Protein AF-A0A1U9MCK0-F1 (afdb_monomer_lite)

Radius of gyration: 20.11 Å; chains: 1; bounding box: 58×53×46 Å

InterPro domains:
  IPR010323 Protein of unknown function DUF924 [PF06041] (11-137)
  IPR011990 Tetratricopeptide-like helical domain superfamily [G3DSA:1.25.40.10] (83-172)
  IPR011990 Tetratricopeptide-like helical domain superfamily [SSF48452] (5-135)

Sequence (199 aa):
MGKLQITPGEIISFWLDAGKDKWFGQDEQFDALIRENFLTLWRVALSGRLKHWLESDEGLLALTIILDQFPRYMFRGDPRAYCSDNDARKIAQLALEKRTDQRIAPELRGFLYMPFEHSEKIADQEKSIELFTALKMKPCCRVPKFIATSSGNSVAFLNATKLLAARPALTNRFFLIKIIIITGISSFRPKRKRLPIRK

Organism: NCBI:txid2750929

Foldseek 3Di:
DDDDPDDLVNLVVVVVVCDDCNQLDDDLVVLVVLCVPCVVVLVCLLVVVLVVLLVDLSSLLSSLCSQQPNLCSPPPPHPSSCPSLVVSLVSLVSCVVVVSLVVDDLVSSLSSLVSLVSDLDPVSVVSSCVSCVVSVHDNSDDDDDPPPPPDDDDPVLPPVVVVVVPDPPPPDVVVVSSVCVVNVPPDPDPPPPPDDDDD

pLDDT: mean 75.41, std 26.37, range [30.16, 98.75]

Secondary structure (DSSP, 8-state):
---PPPPHHHHHHHHHHHHHHHHHS--HHHHHHHHHHHHHHHHHHHTTTTGGGGGSHHHHHHHHHHHHTHHHHHTTTSGGGGTTHHHHHHHHHHHHHTTHHHHS-GGGHHHHHHHHHT-SSHHHHHHHHHHHHHTT---SS------------TTGGGSHHHHGGG-TT---HHHHHHHHHHHT-TT------PPP---

Structure (mmCIF, N/CA/C/O backbone):
data_AF-A0A1U9MCK0-F1
#
_entry.id   AF-A0A1U9MCK0-F1
#
loop_
_atom_site.group_PDB
_atom_site.id
_atom_site.type_symbol
_atom_site.label_atom_id
_atom_site.label_alt_id
_atom_site.label_comp_id
_atom_site.label_asym_id
_atom_site.label_entity_id
_atom_site.label_seq_id
_atom_site.pdbx_PDB_ins_code
_atom_site.Cartn_x
_atom_site.Cartn_y
_atom_site.Cartn_z
_atom_site.occupancy
_atom_site.B_iso_or_equiv
_atom_site.auth_seq_id
_atom_site.auth_comp_id
_atom_site.auth_asym_id
_atom_site.auth_atom_id
_atom_site.pdbx_PDB_model_num
ATOM 1 N N . MET A 1 1 ? -21.925 0.033 21.290 1.00 36.34 1 MET A N 1
ATOM 2 C CA . MET A 1 1 ? -21.003 1.042 20.725 1.00 36.34 1 MET A CA 1
ATOM 3 C C . MET A 1 1 ? -20.393 0.459 19.463 1.00 36.34 1 MET A C 1
ATOM 5 O O . MET A 1 1 ? -19.557 -0.431 19.554 1.00 36.34 1 MET A O 1
ATOM 9 N N . GLY A 1 2 ? -20.920 0.841 18.297 1.00 43.16 2 GLY A N 1
ATOM 10 C CA . GLY A 1 2 ? -20.430 0.346 17.012 1.00 43.16 2 GLY A CA 1
ATOM 11 C C . GLY A 1 2 ? -19.019 0.863 16.767 1.00 43.16 2 GLY A C 1
ATOM 12 O O . GLY A 1 2 ? -18.788 2.063 16.888 1.00 43.16 2 GLY A O 1
ATOM 13 N N . LYS A 1 3 ? -18.071 -0.028 16.460 1.00 48.97 3 LYS A N 1
ATOM 14 C CA . LYS A 1 3 ? -16.777 0.397 15.917 1.00 48.97 3 LYS A CA 1
ATOM 15 C C . LYS A 1 3 ? -17.070 1.161 14.629 1.00 48.97 3 LYS A C 1
ATOM 17 O O . LYS A 1 3 ? -17.557 0.558 13.673 1.00 48.97 3 LYS A O 1
ATOM 22 N N . LEU A 1 4 ? -16.819 2.469 14.641 1.00 53.00 4 LEU A N 1
ATOM 23 C CA . LEU A 1 4 ? -16.710 3.273 13.429 1.00 53.00 4 LEU A CA 1
ATOM 24 C C . LEU A 1 4 ? -15.781 2.516 12.472 1.00 53.00 4 LEU A C 1
ATOM 26 O O . LEU A 1 4 ? -14.687 2.097 12.855 1.00 53.00 4 LEU A O 1
ATOM 30 N N . GLN A 1 5 ? -16.297 2.201 11.287 1.00 83.06 5 GLN A N 1
ATOM 31 C CA . GLN A 1 5 ? -15.554 1.479 10.262 1.00 83.06 5 GLN A CA 1
ATOM 32 C C . GLN A 1 5 ? -14.425 2.395 9.794 1.00 83.06 5 GLN A C 1
ATOM 34 O O . GLN A 1 5 ? -14.715 3.477 9.295 1.00 83.06 5 GLN A O 1
ATOM 39 N N . ILE A 1 6 ? -13.170 1.968 9.961 1.00 93.00 6 ILE A N 1
ATOM 40 C CA . ILE A 1 6 ? -12.016 2.710 9.440 1.00 93.00 6 ILE A CA 1
ATOM 41 C C . ILE A 1 6 ? -12.183 2.843 7.925 1.00 93.00 6 ILE A C 1
ATOM 43 O O . ILE A 1 6 ? -12.474 1.851 7.259 1.00 93.00 6 ILE A O 1
ATOM 47 N N . THR A 1 7 ? -11.997 4.042 7.395 1.00 96.50 7 THR A N 1
ATOM 48 C CA . THR A 1 7 ? -12.144 4.412 5.983 1.00 96.50 7 THR A CA 1
ATOM 49 C C . THR A 1 7 ? -10.784 4.491 5.273 1.00 96.50 7 THR A C 1
ATOM 51 O O . THR A 1 7 ? -9.748 4.603 5.935 1.00 96.50 7 THR A O 1
ATOM 54 N N . PRO A 1 8 ? -10.743 4.473 3.924 1.00 97.56 8 PRO A N 1
ATOM 55 C CA . PRO A 1 8 ? -9.507 4.722 3.180 1.00 97.56 8 PRO A CA 1
ATOM 56 C C . PRO A 1 8 ? -8.848 6.061 3.529 1.00 97.56 8 PRO A C 1
ATOM 58 O O . PRO A 1 8 ? -7.634 6.117 3.726 1.00 97.56 8 PRO A O 1
ATOM 61 N N . GLY A 1 9 ? -9.653 7.122 3.644 1.00 97.00 9 GLY A N 1
ATOM 62 C CA . GLY A 1 9 ? -9.182 8.466 3.966 1.00 97.00 9 GLY A CA 1
ATOM 63 C C . GLY A 1 9 ? -8.500 8.543 5.332 1.00 97.00 9 GLY A C 1
ATOM 64 O O . GLY A 1 9 ? -7.440 9.148 5.444 1.00 97.00 9 GLY A O 1
ATOM 65 N N . GLU A 1 10 ? -9.028 7.861 6.354 1.00 96.81 10 GLU A N 1
ATOM 66 C CA . GLU A 1 10 ? -8.390 7.801 7.680 1.00 96.81 10 GLU A CA 1
ATOM 67 C C . GLU A 1 10 ? -7.021 7.110 7.640 1.00 96.81 10 GLU A C 1
ATOM 69 O O . GLU A 1 10 ? -6.097 7.533 8.331 1.00 96.81 10 GLU A O 1
ATOM 74 N N . ILE A 1 11 ? -6.858 6.083 6.800 1.00 97.25 11 ILE A N 1
ATOM 75 C CA . ILE A 1 11 ? -5.567 5.406 6.611 1.00 97.25 11 ILE A CA 1
ATOM 76 C C . ILE A 1 11 ? -4.564 6.327 5.931 1.00 97.25 11 ILE A C 1
ATOM 78 O O . ILE A 1 11 ? -3.410 6.397 6.354 1.00 97.25 11 ILE A O 1
ATOM 82 N N . ILE A 1 12 ? -5.001 7.043 4.896 1.00 96.62 12 ILE A N 1
ATOM 83 C CA . ILE A 1 12 ? -4.151 7.990 4.175 1.00 96.62 12 ILE A CA 1
ATOM 84 C C . ILE A 1 12 ? -3.766 9.161 5.086 1.00 96.62 12 ILE A C 1
ATOM 86 O O . ILE A 1 12 ? -2.589 9.509 5.126 1.00 96.62 12 ILE A O 1
ATOM 90 N N . SER A 1 13 ? -4.711 9.715 5.855 1.00 96.06 13 SER A N 1
ATOM 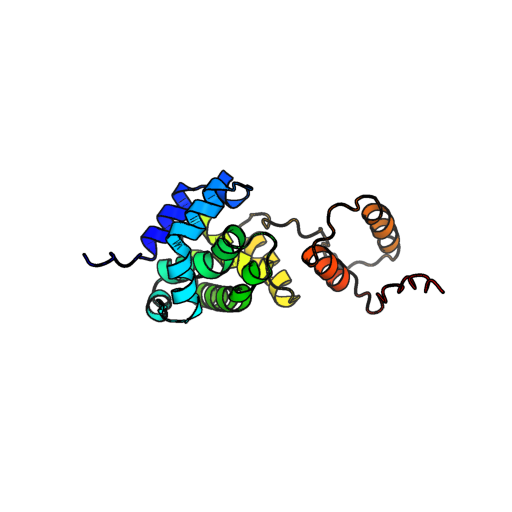91 C CA . SER A 1 13 ? -4.446 10.788 6.823 1.00 96.06 13 SER A CA 1
ATOM 92 C C . SER A 1 13 ? -3.449 10.332 7.877 1.00 96.06 13 SER A C 1
ATOM 94 O O . SER A 1 13 ? -2.403 10.952 8.017 1.00 96.06 13 SER A O 1
ATOM 96 N N . PHE A 1 14 ? -3.699 9.190 8.531 1.00 95.88 14 PHE A N 1
ATOM 97 C CA . PHE A 1 14 ? -2.770 8.619 9.510 1.00 95.88 14 PHE A CA 1
ATOM 98 C C . PHE A 1 14 ? -1.358 8.464 8.932 1.00 95.88 14 PHE A C 1
ATOM 100 O O . PHE A 1 14 ? -0.363 8.774 9.588 1.00 95.88 14 PHE A O 1
ATOM 107 N N . TRP A 1 15 ? -1.264 7.979 7.692 1.00 94.94 15 TRP A N 1
ATOM 108 C CA . TRP A 1 15 ? 0.017 7.772 7.035 1.00 94.94 15 TRP A CA 1
ATOM 109 C C . TRP A 1 15 ? 0.725 9.091 6.718 1.00 94.94 15 TRP A C 1
ATOM 111 O O . TRP A 1 15 ? 1.922 9.207 6.974 1.00 94.94 15 TRP A 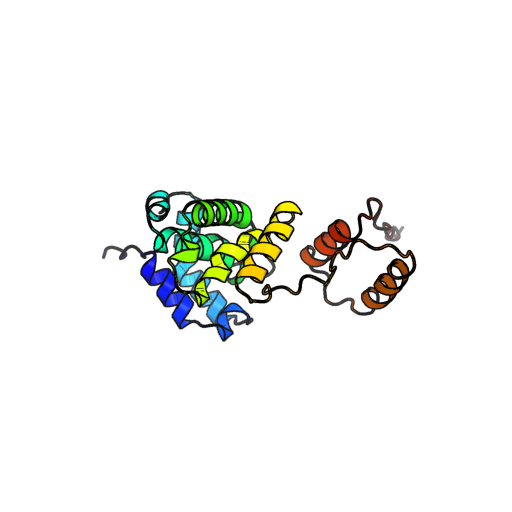O 1
ATOM 121 N N . LEU A 1 16 ? 0.004 10.090 6.204 1.00 92.50 16 LEU A N 1
ATOM 122 C CA . LEU A 1 16 ? 0.527 11.434 5.949 1.00 92.50 16 LEU A CA 1
ATOM 123 C C . LEU A 1 16 ? 0.993 12.125 7.233 1.00 92.50 16 LEU A C 1
ATOM 125 O O . LEU A 1 16 ? 2.105 12.650 7.253 1.00 92.50 16 LEU A O 1
ATOM 129 N N . ASP A 1 17 ? 0.194 12.053 8.298 1.00 92.94 17 ASP A N 1
ATOM 130 C CA . ASP A 1 17 ? 0.479 12.669 9.597 1.00 92.94 17 ASP A CA 1
ATOM 131 C C . ASP A 1 17 ? 1.735 12.075 10.250 1.00 92.94 17 ASP A C 1
ATOM 133 O O . ASP A 1 17 ? 2.497 12.786 10.907 1.00 92.94 17 ASP A O 1
ATOM 137 N N . ALA A 1 18 ? 2.001 10.781 10.035 1.00 90.62 18 ALA A N 1
ATOM 138 C CA . ALA A 1 18 ? 3.239 10.146 10.484 1.00 90.62 18 ALA A CA 1
ATOM 139 C C . ALA A 1 18 ? 4.484 10.727 9.785 1.00 90.62 18 ALA A C 1
ATOM 141 O O . ALA A 1 18 ? 5.541 10.872 10.403 1.00 90.62 18 ALA A O 1
ATOM 142 N N . GLY A 1 19 ? 4.362 11.068 8.500 1.00 86.62 19 GLY A N 1
ATOM 143 C CA . GLY A 1 19 ? 5.404 11.730 7.722 1.00 86.62 19 GLY A CA 1
ATOM 144 C C . GLY A 1 19 ? 6.644 10.879 7.406 1.00 86.62 19 GLY A C 1
ATOM 145 O O . GLY A 1 19 ? 6.841 9.754 7.872 1.00 86.62 19 GLY A O 1
ATOM 146 N N . LYS A 1 20 ? 7.529 11.456 6.582 1.00 79.12 20 LYS A N 1
ATOM 147 C CA . LYS A 1 20 ? 8.704 10.773 6.004 1.00 79.12 20 LYS A CA 1
ATOM 148 C C . LYS A 1 20 ? 9.669 10.209 7.048 1.00 79.12 20 LYS A C 1
ATOM 150 O O . LYS A 1 20 ? 10.259 9.156 6.810 1.00 79.12 20 LYS A O 1
ATOM 155 N N . ASP A 1 21 ? 9.810 10.875 8.189 1.00 78.25 21 ASP A N 1
ATOM 156 C CA . ASP A 1 21 ? 10.718 10.438 9.252 1.00 78.25 21 ASP A CA 1
ATOM 157 C C . ASP A 1 21 ? 10.276 9.093 9.847 1.00 78.25 21 ASP A C 1
ATOM 159 O O . ASP A 1 21 ? 11.111 8.232 10.130 1.00 78.25 21 ASP A O 1
ATOM 163 N N . LYS A 1 22 ? 8.961 8.862 9.957 1.00 82.94 22 LYS A N 1
ATOM 164 C CA . LYS A 1 22 ? 8.396 7.582 10.410 1.00 82.94 22 LYS A CA 1
ATOM 165 C C . LYS A 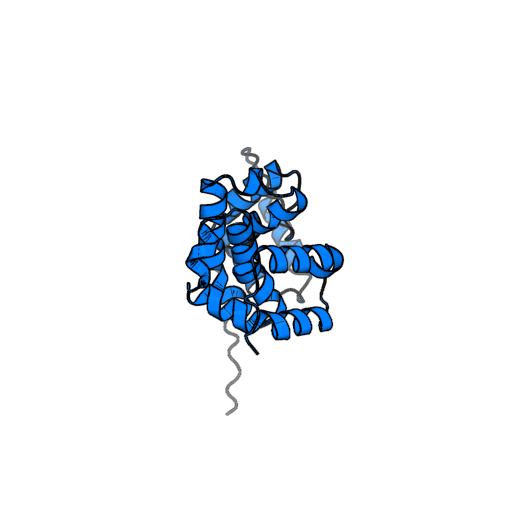1 22 ? 8.343 6.535 9.295 1.00 82.94 22 LYS A C 1
ATOM 167 O O . LYS A 1 22 ? 8.510 5.346 9.565 1.00 82.94 22 LYS A O 1
ATOM 172 N N . TRP A 1 23 ? 8.158 6.948 8.039 1.00 80.31 23 TRP A N 1
ATOM 173 C CA . TRP A 1 23 ? 8.102 6.027 6.891 1.00 80.31 23 TRP A CA 1
ATOM 174 C C . TRP A 1 23 ? 9.415 5.277 6.639 1.00 80.31 23 TRP A C 1
ATOM 176 O O . TRP A 1 23 ? 9.406 4.140 6.177 1.00 80.31 23 TRP A O 1
ATOM 186 N N . PHE A 1 24 ? 10.556 5.906 6.929 1.00 70.44 24 PHE A N 1
ATOM 187 C CA . PHE A 1 24 ? 11.877 5.332 6.633 1.00 70.44 24 PHE A CA 1
ATOM 188 C C . PHE A 1 24 ? 12.738 5.089 7.877 1.00 70.44 24 PHE A C 1
ATOM 190 O O . PHE A 1 24 ? 13.846 4.558 7.767 1.00 70.44 24 PHE A O 1
ATOM 197 N N . GLY A 1 25 ? 12.235 5.461 9.054 1.00 75.25 25 GLY A N 1
ATOM 198 C CA . GLY A 1 25 ? 12.872 5.217 10.340 1.00 75.25 25 GLY A CA 1
ATOM 199 C C . GLY A 1 25 ? 12.562 3.838 10.928 1.00 75.25 25 GLY A C 1
ATOM 200 O O . GLY A 1 25 ? 11.669 3.111 10.488 1.00 75.25 25 GLY A O 1
ATOM 201 N N . GLN A 1 26 ? 13.316 3.489 11.969 1.00 79.56 26 GLN A N 1
ATOM 202 C CA . GLN A 1 26 ? 12.931 2.448 12.918 1.00 79.56 26 GLN A CA 1
ATOM 203 C C . GLN A 1 26 ? 12.475 3.139 14.196 1.00 79.56 26 GLN A C 1
ATOM 205 O O . GLN A 1 26 ? 13.223 3.926 14.771 1.00 79.56 26 GLN A O 1
ATOM 210 N N . ASP A 1 27 ? 11.244 2.861 14.602 1.00 86.44 27 ASP A N 1
ATOM 211 C CA . ASP A 1 27 ? 10.641 3.415 15.804 1.00 86.44 27 ASP A CA 1
ATOM 212 C C . ASP A 1 27 ? 9.682 2.379 16.385 1.00 86.44 27 ASP A C 1
ATOM 214 O O . ASP A 1 27 ? 8.596 2.148 15.851 1.00 86.44 27 ASP A O 1
ATOM 218 N N . GLU A 1 28 ? 10.097 1.756 17.485 1.00 90.44 28 GLU A N 1
ATOM 219 C CA . GLU A 1 28 ? 9.329 0.706 18.152 1.00 90.44 28 GLU A CA 1
ATOM 220 C C . GLU A 1 28 ? 7.975 1.211 18.671 1.00 90.44 28 GLU A C 1
ATOM 222 O O . GLU A 1 28 ? 7.008 0.448 18.702 1.00 90.44 28 GLU A O 1
ATOM 227 N N . GLN A 1 29 ? 7.866 2.495 19.035 1.00 92.69 29 GLN A N 1
ATOM 228 C CA . GLN A 1 29 ? 6.595 3.075 19.479 1.00 92.69 29 GLN A CA 1
ATOM 229 C C . GLN A 1 29 ? 5.625 3.192 18.306 1.00 92.69 29 GLN A C 1
ATOM 231 O O . GLN A 1 29 ? 4.441 2.883 18.437 1.00 92.69 29 GLN A O 1
ATOM 236 N N . PHE A 1 30 ? 6.128 3.589 17.137 1.00 92.56 30 PHE A N 1
ATOM 237 C CA . PHE A 1 30 ? 5.319 3.658 15.926 1.00 92.56 30 PHE A CA 1
ATOM 238 C C . PHE A 1 30 ? 4.934 2.262 15.413 1.00 92.56 30 PHE A C 1
ATOM 240 O O . PHE A 1 30 ? 3.800 2.052 14.979 1.00 92.56 30 PHE A O 1
ATOM 247 N N . ASP A 1 31 ? 5.830 1.279 15.534 1.00 93.50 31 ASP A N 1
ATOM 248 C CA . ASP A 1 31 ? 5.526 -0.122 15.229 1.00 93.50 31 ASP A CA 1
ATOM 249 C C . ASP A 1 31 ? 4.389 -0.660 16.108 1.00 93.50 31 ASP A C 1
ATOM 251 O O . ASP A 1 31 ? 3.445 -1.283 15.602 1.00 93.50 31 ASP A O 1
ATOM 255 N N . ALA A 1 32 ? 4.466 -0.403 17.419 1.00 94.06 32 ALA A N 1
ATOM 256 C CA . ALA A 1 32 ? 3.433 -0.774 18.379 1.00 94.06 32 ALA A CA 1
ATOM 257 C C . ALA A 1 32 ? 2.103 -0.086 18.046 1.00 94.06 32 ALA A C 1
ATOM 259 O O . ALA A 1 32 ? 1.084 -0.767 17.933 1.00 94.06 32 ALA A O 1
ATOM 260 N N . LEU A 1 33 ? 2.128 1.221 17.762 1.00 95.19 33 LEU A N 1
ATOM 261 C CA . LEU A 1 33 ? 0.950 1.996 17.372 1.00 95.19 33 LEU A CA 1
ATOM 262 C C . LEU A 1 33 ? 0.266 1.416 16.126 1.00 95.19 33 LEU A C 1
ATOM 264 O O . LEU A 1 33 ? -0.956 1.241 16.113 1.00 95.19 33 LEU A O 1
ATOM 268 N N . ILE A 1 34 ? 1.033 1.087 15.080 1.00 95.62 34 ILE A N 1
ATOM 269 C CA . ILE A 1 34 ? 0.475 0.485 13.864 1.00 95.62 34 ILE A CA 1
ATOM 270 C C . ILE A 1 34 ? -0.138 -0.880 14.171 1.00 95.62 34 ILE A C 1
ATOM 272 O O . ILE A 1 34 ? -1.240 -1.195 13.711 1.00 95.62 34 ILE A O 1
ATOM 276 N N . ARG A 1 35 ? 0.562 -1.707 14.949 1.00 95.56 35 ARG A N 1
ATOM 277 C CA . ARG A 1 35 ? 0.097 -3.047 15.302 1.00 95.56 35 ARG A CA 1
ATOM 278 C C . ARG A 1 35 ? -1.183 -2.999 16.132 1.00 95.56 35 ARG A C 1
ATOM 280 O O . ARG A 1 35 ? -2.118 -3.732 15.820 1.00 95.56 35 ARG A O 1
ATOM 287 N N . GLU A 1 36 ? -1.251 -2.158 17.153 1.00 95.94 36 GLU A N 1
ATOM 288 C CA . GLU A 1 36 ? -2.415 -2.053 18.035 1.00 95.94 36 GLU A CA 1
ATOM 289 C C . GLU A 1 36 ? -3.658 -1.570 17.281 1.00 95.94 36 GLU A C 1
ATOM 291 O O . GLU A 1 36 ? -4.728 -2.173 17.401 1.00 95.94 36 GLU A O 1
ATOM 296 N N . ASN A 1 37 ? -3.507 -0.550 16.433 1.00 95.00 37 ASN A N 1
ATOM 297 C CA . ASN A 1 37 ? -4.642 0.075 15.755 1.00 95.00 37 ASN A CA 1
ATOM 298 C C . ASN A 1 37 ? -5.081 -0.665 14.485 1.00 95.00 37 ASN A C 1
ATOM 300 O O . ASN A 1 37 ? -6.279 -0.768 14.209 1.00 95.00 37 ASN A O 1
ATOM 304 N N . PHE A 1 38 ? -4.143 -1.225 13.713 1.00 97.06 38 PHE A N 1
ATOM 305 C CA . PHE A 1 38 ? -4.435 -1.689 12.352 1.00 97.06 38 PHE A CA 1
ATOM 306 C C . PHE A 1 38 ? -4.257 -3.191 12.125 1.00 97.06 38 PHE A C 1
ATOM 308 O O . PHE A 1 38 ? -4.603 -3.670 11.045 1.00 97.06 38 PHE A O 1
ATOM 315 N N . LEU A 1 39 ? -3.807 -3.985 13.107 1.00 96.88 39 LEU A N 1
ATOM 316 C CA . LEU A 1 39 ? -3.633 -5.436 12.912 1.00 96.88 39 LEU A CA 1
ATOM 317 C C . LEU A 1 39 ? -4.942 -6.133 12.513 1.00 96.88 39 LEU A C 1
ATOM 319 O O . LEU A 1 39 ? -4.949 -7.031 11.669 1.00 96.88 39 LEU A O 1
ATOM 323 N N . THR A 1 40 ? -6.064 -5.715 13.104 1.00 96.69 40 THR A N 1
ATOM 324 C CA . THR A 1 40 ? -7.381 -6.257 12.738 1.00 96.69 40 THR A CA 1
ATOM 325 C C . THR A 1 40 ? -7.753 -5.865 11.310 1.00 96.69 40 THR A C 1
ATOM 327 O O . THR A 1 40 ? -8.202 -6.720 10.550 1.00 96.69 40 THR A O 1
ATOM 330 N N . LEU A 1 41 ? -7.518 -4.608 10.922 1.00 97.00 41 LEU A N 1
ATOM 331 C CA . LEU A 1 41 ? -7.806 -4.117 9.575 1.00 97.00 41 LEU A CA 1
ATOM 332 C C . LEU A 1 41 ? -6.958 -4.835 8.520 1.00 97.00 41 LEU A C 1
ATOM 334 O O . LEU A 1 41 ? -7.501 -5.290 7.517 1.00 97.00 41 LEU A O 1
ATOM 338 N N . TRP A 1 42 ? -5.664 -5.029 8.780 1.00 98.00 42 TRP A N 1
ATOM 339 C CA . TRP A 1 42 ? -4.779 -5.795 7.905 1.00 98.00 42 TRP A CA 1
ATOM 340 C C . TRP A 1 42 ? -5.292 -7.223 7.680 1.00 98.00 42 TRP A C 1
ATOM 342 O O . TRP A 1 42 ? -5.360 -7.679 6.541 1.00 98.00 42 TRP A O 1
ATOM 352 N N . ARG A 1 43 ? -5.763 -7.914 8.729 1.00 97.56 43 ARG A N 1
ATOM 353 C CA . ARG A 1 43 ? -6.386 -9.246 8.586 1.00 97.56 43 ARG A CA 1
ATOM 354 C C . ARG A 1 43 ? -7.662 -9.211 7.740 1.00 97.56 43 ARG A C 1
ATOM 356 O O . ARG A 1 43 ? -7.915 -10.137 6.971 1.00 97.56 43 ARG A O 1
ATOM 363 N N . VAL A 1 44 ? -8.484 -8.168 7.879 1.00 97.31 44 VAL A N 1
ATOM 364 C CA . VAL A 1 44 ? -9.702 -7.984 7.068 1.00 97.31 44 VAL A CA 1
ATOM 365 C C . VAL A 1 44 ? -9.331 -7.748 5.598 1.00 97.31 44 VAL A C 1
ATOM 367 O O . VAL A 1 44 ? -9.898 -8.416 4.727 1.00 97.31 44 VAL A O 1
ATOM 370 N N . ALA A 1 45 ? -8.345 -6.888 5.328 1.00 97.25 45 ALA A N 1
ATOM 371 C CA . ALA A 1 45 ? -7.810 -6.633 3.991 1.00 97.25 45 ALA A CA 1
ATOM 372 C C . ALA A 1 45 ? -7.257 -7.918 3.355 1.00 97.25 45 ALA A C 1
ATOM 374 O O . ALA A 1 45 ? -7.666 -8.276 2.252 1.00 97.25 45 ALA A O 1
ATOM 375 N N . LEU A 1 46 ? -6.431 -8.668 4.093 1.00 96.31 46 LEU A N 1
ATOM 376 C CA . LEU A 1 46 ? -5.844 -9.935 3.649 1.00 96.31 46 LEU A CA 1
ATOM 377 C C . LEU A 1 46 ? -6.907 -11.000 3.336 1.00 96.31 46 LEU A C 1
ATOM 379 O O . LEU A 1 46 ? -6.756 -11.775 2.400 1.00 96.31 46 LEU A O 1
ATOM 383 N N . SER A 1 47 ? -8.022 -11.012 4.074 1.00 96.75 47 SER A N 1
ATOM 384 C CA . SER A 1 47 ? -9.159 -11.903 3.790 1.00 96.75 47 SER A CA 1
ATOM 385 C C . SER A 1 47 ? -10.006 -11.486 2.576 1.00 96.75 47 SER A C 1
ATOM 387 O O . SER A 1 47 ? -11.002 -12.139 2.271 1.00 96.75 47 SER A O 1
ATOM 389 N N . GLY A 1 48 ? -9.669 -10.380 1.904 1.00 94.94 48 GLY A N 1
ATOM 390 C CA . GLY A 1 48 ? -10.414 -9.870 0.752 1.00 94.94 48 GLY A CA 1
ATOM 391 C C . GLY A 1 48 ? -11.784 -9.280 1.103 1.00 94.94 48 GLY A C 1
ATOM 392 O O . GLY A 1 48 ? -12.633 -9.144 0.224 1.00 94.94 48 GLY A O 1
ATOM 393 N N . ARG A 1 49 ? -12.031 -8.927 2.371 1.00 96.50 49 ARG A N 1
ATOM 394 C CA . ARG A 1 49 ? -13.315 -8.354 2.822 1.00 96.50 49 ARG A CA 1
ATOM 395 C C . ARG A 1 49 ? -13.453 -6.850 2.560 1.00 96.50 49 ARG A C 1
ATOM 397 O O . ARG A 1 49 ? -14.542 -6.310 2.702 1.00 96.50 49 ARG A O 1
ATOM 404 N N . LEU A 1 50 ? -12.385 -6.188 2.116 1.00 96.50 50 LEU A N 1
ATOM 405 C CA . LEU A 1 50 ? -12.381 -4.772 1.724 1.00 96.50 50 LEU A CA 1
ATOM 406 C C . LEU A 1 50 ? -12.460 -4.572 0.199 1.00 96.50 50 LEU A C 1
ATOM 408 O O . LEU A 1 50 ? -11.998 -3.563 -0.315 1.00 96.50 50 LEU A O 1
ATOM 412 N N . LYS A 1 51 ? -13.040 -5.519 -0.555 1.00 95.38 51 LYS A N 1
ATOM 413 C CA . LYS A 1 51 ? -13.135 -5.431 -2.030 1.00 95.38 51 LYS A CA 1
ATOM 414 C C . LYS A 1 51 ? -13.791 -4.146 -2.543 1.00 95.38 51 LYS A C 1
ATOM 416 O O . LYS A 1 51 ? -13.372 -3.648 -3.577 1.00 95.38 51 LYS A O 1
ATOM 421 N N . HIS A 1 52 ? -14.762 -3.600 -1.814 1.00 96.88 52 HIS A N 1
ATOM 422 C CA . HIS A 1 52 ? -15.419 -2.340 -2.172 1.00 96.88 52 HIS A CA 1
ATOM 423 C C . HIS A 1 52 ? -14.446 -1.141 -2.211 1.00 96.88 52 HIS A C 1
ATOM 425 O O . HIS A 1 52 ? -14.708 -0.164 -2.897 1.00 96.88 52 HIS A O 1
ATOM 431 N N . TRP A 1 53 ? -13.277 -1.214 -1.555 1.00 98.06 53 TRP A N 1
ATOM 432 C CA . TRP A 1 53 ? -12.248 -0.164 -1.638 1.00 98.06 53 TRP A CA 1
ATOM 433 C C . TRP A 1 53 ? -11.540 -0.138 -2.997 1.00 98.06 53 TRP A C 1
ATOM 435 O O . TRP A 1 53 ? -10.909 0.850 -3.346 1.00 98.06 53 TRP A O 1
ATOM 445 N N . LEU A 1 54 ? -11.652 -1.193 -3.806 1.00 98.06 54 LEU A N 1
ATOM 446 C CA . LEU A 1 54 ? -11.043 -1.237 -5.140 1.00 98.06 54 LEU A CA 1
ATOM 447 C C . LEU A 1 54 ? -11.730 -0.299 -6.146 1.00 98.06 54 LEU A C 1
ATOM 449 O O . LEU A 1 54 ? -11.248 -0.138 -7.271 1.00 98.06 54 LEU A O 1
ATOM 453 N N . GLU A 1 55 ? -12.870 0.279 -5.771 1.00 97.38 55 GLU A N 1
ATOM 454 C CA . GLU A 1 55 ? -13.694 1.144 -6.614 1.00 97.38 55 GLU A CA 1
ATOM 455 C C . GLU A 1 55 ? -13.225 2.604 -6.612 1.00 97.38 55 GLU A C 1
ATOM 457 O O . GLU A 1 55 ? -13.563 3.336 -7.540 1.00 97.38 55 GLU A O 1
ATOM 462 N N . SER A 1 56 ? -12.397 3.016 -5.644 1.00 98.19 56 SER A N 1
ATOM 463 C CA . SER A 1 56 ? -11.899 4.389 -5.523 1.00 98.19 56 SER A CA 1
ATOM 464 C C . SER A 1 56 ? -10.373 4.474 -5.520 1.00 98.19 56 SER A C 1
ATOM 466 O O . SER A 1 56 ? -9.668 3.533 -5.154 1.00 98.19 56 SER A O 1
ATOM 468 N N . ASP A 1 57 ? -9.857 5.641 -5.911 1.00 98.44 57 ASP A N 1
ATOM 469 C CA . ASP A 1 57 ? -8.419 5.928 -5.901 1.00 98.44 57 ASP A CA 1
ATOM 470 C C . ASP A 1 57 ? -7.833 5.866 -4.483 1.00 98.44 57 ASP A C 1
ATOM 472 O O . ASP A 1 57 ? -6.795 5.239 -4.260 1.00 98.44 57 ASP A O 1
ATOM 476 N N . GLU A 1 58 ? -8.536 6.446 -3.505 1.00 98.19 58 GLU A N 1
ATOM 477 C CA . GLU A 1 58 ? -8.150 6.381 -2.093 1.00 98.19 58 GLU A CA 1
ATOM 478 C C . GLU A 1 58 ? -8.149 4.946 -1.568 1.00 98.19 58 GLU A C 1
ATOM 480 O O . GLU A 1 58 ? -7.232 4.545 -0.856 1.00 98.19 58 GLU A O 1
ATOM 485 N N . GLY A 1 59 ? -9.155 4.148 -1.930 1.00 98.38 59 GLY A N 1
ATOM 486 C CA . GLY A 1 59 ? -9.256 2.769 -1.474 1.00 98.38 59 GLY A CA 1
ATOM 487 C C . GLY A 1 59 ? -8.147 1.880 -2.036 1.00 98.38 59 GLY A C 1
ATOM 488 O O . GLY A 1 59 ? -7.575 1.081 -1.291 1.00 98.38 59 GLY A O 1
ATOM 489 N N . LEU A 1 60 ? -7.765 2.067 -3.303 1.00 98.75 60 LEU A N 1
ATOM 490 C CA . LEU A 1 60 ? -6.617 1.386 -3.912 1.00 98.75 60 LEU A CA 1
ATOM 491 C C . LEU A 1 60 ? -5.300 1.753 -3.216 1.00 98.75 60 LEU A C 1
ATOM 493 O O . LEU A 1 60 ? -4.499 0.867 -2.899 1.00 98.75 60 LEU A O 1
ATOM 497 N N . LEU A 1 61 ? -5.088 3.039 -2.931 1.00 98.62 61 LEU A N 1
ATOM 498 C CA . LEU A 1 61 ? -3.905 3.499 -2.208 1.00 98.62 61 LEU A CA 1
ATOM 499 C C . LEU A 1 61 ? -3.869 2.956 -0.773 1.00 98.62 61 LEU A C 1
ATOM 501 O O . LEU A 1 61 ? -2.861 2.383 -0.359 1.00 98.62 61 LEU A O 1
ATOM 505 N N . ALA A 1 62 ? -4.971 3.079 -0.033 1.00 98.50 62 ALA A N 1
ATOM 506 C CA . ALA A 1 62 ? -5.064 2.623 1.348 1.00 98.50 62 ALA A CA 1
ATOM 507 C C . ALA A 1 62 ? -4.851 1.107 1.461 1.00 98.50 62 ALA A C 1
ATOM 509 O O . ALA A 1 62 ? -4.084 0.656 2.311 1.00 98.50 62 ALA A O 1
ATOM 510 N N . LEU A 1 63 ? -5.455 0.310 0.572 1.00 98.69 63 LEU A N 1
ATOM 511 C CA . LEU A 1 63 ? -5.215 -1.135 0.523 1.00 98.69 63 LEU A CA 1
ATOM 512 C C . LEU A 1 63 ? -3.755 -1.467 0.228 1.00 98.69 63 LEU A C 1
ATOM 514 O O . LEU A 1 63 ? -3.212 -2.389 0.836 1.00 98.69 63 LEU A O 1
ATOM 518 N N . THR A 1 64 ? -3.117 -0.717 -0.670 1.00 98.62 64 THR A N 1
ATOM 519 C CA . THR A 1 64 ? -1.697 -0.911 -0.970 1.00 98.62 64 THR A CA 1
ATOM 520 C C . THR A 1 64 ? -0.843 -0.648 0.272 1.00 98.62 64 THR A C 1
ATOM 522 O O . THR A 1 64 ? -0.045 -1.503 0.643 1.00 98.62 64 THR A O 1
ATOM 525 N N . ILE A 1 65 ? -1.069 0.462 0.984 1.00 98.12 65 ILE A N 1
ATOM 526 C CA . ILE A 1 65 ? -0.357 0.790 2.234 1.00 98.12 65 ILE A CA 1
ATOM 527 C C . ILE A 1 65 ? -0.587 -0.290 3.302 1.00 98.12 65 ILE A C 1
ATOM 529 O O . ILE A 1 65 ? 0.369 -0.784 3.903 1.00 98.12 65 ILE A O 1
ATOM 533 N N . ILE A 1 66 ? -1.838 -0.706 3.516 1.00 98.31 66 ILE A N 1
ATOM 534 C CA . ILE A 1 66 ? -2.184 -1.720 4.520 1.00 98.31 66 ILE A CA 1
ATOM 535 C C . ILE A 1 66 ? -1.512 -3.058 4.210 1.00 98.31 66 ILE A C 1
ATOM 537 O O . ILE A 1 66 ? -1.049 -3.726 5.127 1.00 98.31 66 ILE A O 1
ATOM 541 N N . LEU A 1 67 ? -1.486 -3.489 2.949 1.00 98.38 67 LEU A N 1
ATOM 542 C CA . LEU A 1 67 ? -0.971 -4.811 2.581 1.00 98.38 67 LEU A CA 1
ATOM 543 C C . LEU A 1 67 ? 0.549 -4.833 2.382 1.00 98.38 67 LEU A C 1
ATOM 545 O O . LEU A 1 67 ? 1.148 -5.892 2.551 1.00 98.38 67 LEU A O 1
ATOM 549 N N . ASP A 1 68 ? 1.169 -3.707 2.035 1.00 97.88 68 ASP A N 1
ATOM 550 C CA . ASP A 1 68 ? 2.602 -3.624 1.738 1.00 97.88 68 ASP A CA 1
ATOM 551 C C . ASP A 1 68 ? 3.415 -3.073 2.916 1.00 97.88 68 ASP A C 1
ATOM 553 O O . ASP A 1 68 ? 4.388 -3.690 3.362 1.00 97.88 68 ASP A O 1
ATOM 557 N N . GLN A 1 69 ? 2.997 -1.921 3.449 1.00 96.31 69 GLN A N 1
ATOM 558 C CA . GLN A 1 69 ? 3.762 -1.161 4.435 1.00 96.31 69 GLN A CA 1
ATOM 559 C C . GLN A 1 69 ? 3.519 -1.688 5.844 1.00 96.31 69 GLN A C 1
ATOM 561 O O . GLN A 1 69 ? 4.459 -2.107 6.516 1.00 96.31 69 GLN A O 1
ATOM 566 N N . PHE A 1 70 ? 2.263 -1.733 6.296 1.00 97.12 70 PHE A N 1
ATOM 567 C CA . PHE A 1 70 ? 1.929 -2.079 7.685 1.00 97.12 70 PHE A CA 1
ATOM 568 C C . PHE A 1 70 ? 2.547 -3.395 8.187 1.00 97.12 70 PHE A C 1
ATOM 570 O O . PHE A 1 70 ? 3.059 -3.402 9.306 1.00 97.12 70 PHE A O 1
ATOM 577 N N . PRO A 1 71 ? 2.604 -4.493 7.410 1.00 96.88 71 PRO A N 1
ATOM 578 C CA . PRO A 1 71 ? 3.199 -5.748 7.867 1.00 96.88 71 PRO A CA 1
ATOM 579 C C . PRO A 1 71 ? 4.684 -5.617 8.207 1.00 96.88 71 PRO A C 1
ATOM 581 O O . PRO A 1 71 ? 5.171 -6.330 9.084 1.00 96.88 71 PRO A O 1
ATOM 584 N N . ARG A 1 72 ? 5.398 -4.685 7.562 1.00 94.00 72 ARG A N 1
ATOM 585 C CA . ARG A 1 72 ? 6.826 -4.415 7.796 1.00 94.00 72 ARG A CA 1
ATOM 586 C C . ARG A 1 72 ? 7.069 -3.706 9.128 1.00 94.00 72 ARG A C 1
ATOM 588 O O . ARG A 1 72 ? 8.133 -3.900 9.710 1.00 94.00 72 ARG A O 1
ATOM 595 N N . TYR A 1 73 ? 6.085 -2.953 9.622 1.00 94.19 73 TYR A N 1
ATOM 596 C CA . TYR A 1 73 ? 6.070 -2.369 10.970 1.00 94.19 73 TYR A CA 1
ATOM 597 C C . TYR A 1 73 ? 5.569 -3.386 11.992 1.00 94.19 73 TYR A C 1
ATOM 599 O O . TYR A 1 73 ? 6.202 -3.630 13.014 1.00 94.19 73 TYR A O 1
ATOM 607 N N . MET A 1 74 ? 4.458 -4.059 11.678 1.00 95.00 74 MET A N 1
ATOM 608 C CA . MET A 1 74 ? 3.844 -5.029 12.573 1.00 95.00 74 MET A CA 1
ATOM 609 C C . MET A 1 74 ? 4.798 -6.179 12.870 1.00 95.00 74 MET A C 1
ATOM 611 O O . MET A 1 74 ? 4.926 -6.540 14.027 1.00 95.00 74 MET A O 1
ATOM 615 N N . PHE A 1 75 ? 5.477 -6.762 11.883 1.00 94.19 75 PHE A N 1
ATOM 616 C CA . PHE A 1 75 ? 6.161 -8.053 12.015 1.00 94.19 75 PHE A CA 1
ATOM 617 C C . PHE A 1 75 ? 7.672 -7.969 11.738 1.00 94.19 75 PHE A C 1
ATOM 619 O O . PHE A 1 75 ? 8.220 -8.803 11.016 1.00 94.19 75 PHE A O 1
ATOM 626 N N . ARG A 1 76 ? 8.373 -6.974 12.301 1.00 89.00 76 ARG A N 1
ATOM 627 C CA . ARG A 1 76 ? 9.831 -6.842 12.119 1.00 89.00 76 ARG A CA 1
ATOM 628 C C . ARG A 1 76 ? 10.576 -8.136 12.461 1.00 89.00 76 ARG A C 1
ATOM 630 O O . ARG A 1 76 ? 10.357 -8.740 13.506 1.00 89.00 76 ARG A O 1
ATOM 637 N N . GLY A 1 77 ? 11.468 -8.550 11.561 1.00 87.50 77 GLY A N 1
ATOM 638 C CA . GLY A 1 77 ? 12.267 -9.770 11.715 1.00 87.50 77 GLY A CA 1
ATOM 639 C C . GLY A 1 77 ? 11.492 -11.082 11.531 1.00 87.50 77 GLY A C 1
ATOM 640 O O . GLY A 1 77 ? 12.077 -12.148 11.703 1.00 87.50 77 GLY A O 1
ATOM 641 N N . ASP A 1 78 ? 10.212 -11.029 11.158 1.00 93.06 78 ASP A N 1
ATOM 642 C CA . ASP A 1 78 ? 9.337 -12.194 11.042 1.00 93.06 78 ASP A CA 1
ATOM 643 C C . ASP A 1 78 ? 8.829 -12.368 9.594 1.00 93.06 78 ASP A C 1
ATOM 645 O O . ASP A 1 78 ? 8.460 -11.385 8.945 1.00 93.06 78 ASP A O 1
ATOM 649 N N . PRO A 1 79 ? 8.765 -13.605 9.057 1.00 92.94 79 PRO A N 1
ATOM 650 C CA . PRO A 1 79 ? 8.281 -13.861 7.698 1.00 92.94 79 PRO A CA 1
ATOM 651 C C . PRO A 1 79 ? 6.873 -13.328 7.395 1.00 92.94 79 PRO A C 1
ATOM 653 O O . PRO A 1 79 ? 6.548 -13.077 6.234 1.00 92.94 79 PRO A O 1
ATOM 656 N N 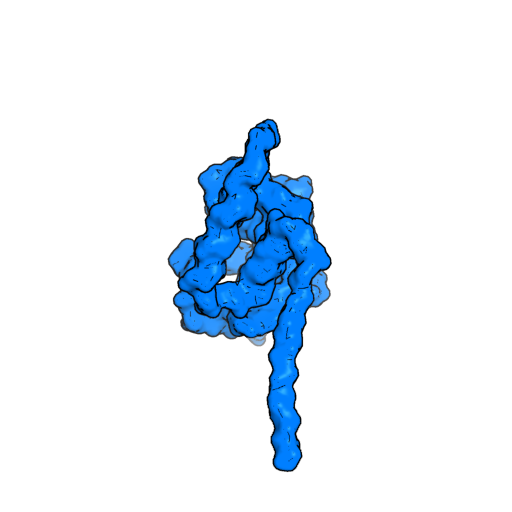. ARG A 1 80 ? 6.029 -13.129 8.416 1.00 93.81 80 ARG A N 1
ATOM 657 C CA . ARG A 1 80 ? 4.693 -12.534 8.266 1.00 93.81 80 ARG A CA 1
ATOM 658 C C . ARG A 1 80 ? 4.733 -11.120 7.692 1.00 93.81 80 ARG A C 1
ATOM 660 O O . ARG A 1 80 ? 3.750 -10.722 7.074 1.00 93.81 80 ARG A O 1
ATOM 667 N N . ALA A 1 81 ? 5.850 -10.397 7.812 1.00 93.88 81 ALA A N 1
ATOM 668 C CA . ALA A 1 81 ? 6.019 -9.082 7.193 1.00 93.88 81 ALA A CA 1
ATOM 669 C C . ALA A 1 81 ? 5.870 -9.101 5.664 1.00 93.88 81 ALA A C 1
ATOM 671 O O . ALA A 1 81 ? 5.613 -8.058 5.079 1.00 93.88 81 ALA A O 1
ATOM 672 N N . TYR A 1 82 ? 6.010 -10.267 5.028 1.00 93.94 82 TYR A N 1
ATOM 673 C CA . TYR A 1 82 ? 6.026 -10.407 3.569 1.00 93.94 82 TYR A CA 1
ATOM 674 C C . TYR A 1 82 ? 4.835 -11.207 3.030 1.00 93.94 82 TYR A C 1
ATOM 676 O O . TYR A 1 82 ? 4.708 -11.420 1.826 1.00 93.94 82 TYR A O 1
ATOM 684 N N . CYS A 1 83 ? 3.959 -11.708 3.910 1.00 96.00 83 CYS A N 1
ATOM 685 C CA . CYS A 1 83 ? 2.928 -12.668 3.509 1.00 96.00 83 CYS A CA 1
ATOM 686 C C . CYS A 1 83 ? 1.815 -12.060 2.641 1.00 96.00 83 CYS A C 1
ATOM 688 O O . CYS A 1 83 ? 1.158 -12.795 1.909 1.00 96.00 83 CYS A O 1
ATOM 690 N N . SER A 1 84 ? 1.640 -10.737 2.678 1.00 97.50 84 SER A N 1
ATOM 691 C CA . SER A 1 84 ? 0.667 -10.001 1.865 1.00 97.50 84 SER A CA 1
ATOM 692 C C . SER A 1 84 ? 1.272 -9.296 0.645 1.00 97.50 84 SER A C 1
ATOM 694 O O . SER A 1 84 ? 0.531 -8.671 -0.113 1.00 97.50 84 SER A O 1
ATOM 696 N N . ASP A 1 85 ? 2.579 -9.438 0.387 1.00 97.44 85 ASP A N 1
ATOM 697 C CA . ASP A 1 85 ? 3.278 -8.737 -0.705 1.00 97.44 85 ASP A CA 1
ATOM 698 C C . ASP A 1 85 ? 2.679 -9.060 -2.084 1.00 97.44 85 ASP A C 1
ATOM 700 O O . ASP A 1 85 ? 2.592 -8.203 -2.964 1.00 97.44 85 ASP A O 1
ATOM 704 N N . ASN A 1 86 ? 2.232 -10.303 -2.295 1.00 97.19 86 ASN A N 1
ATOM 705 C CA . ASN A 1 86 ? 1.606 -10.690 -3.559 1.00 97.19 86 ASN A CA 1
ATOM 706 C C . ASN A 1 86 ? 0.256 -9.994 -3.776 1.00 97.19 86 ASN A C 1
ATOM 708 O O . ASN A 1 86 ? -0.059 -9.615 -4.902 1.00 97.19 86 ASN A O 1
ATOM 712 N N . ASP A 1 87 ? -0.538 -9.824 -2.720 1.00 98.31 87 ASP A N 1
ATOM 713 C CA . ASP A 1 87 ? -1.836 -9.161 -2.822 1.00 98.31 87 ASP A CA 1
ATOM 714 C C . ASP A 1 87 ? -1.664 -7.649 -2.957 1.00 98.31 87 ASP A C 1
ATOM 716 O O . ASP A 1 87 ? -2.285 -7.059 -3.839 1.00 98.31 87 ASP A O 1
ATOM 720 N N . ALA A 1 88 ? -0.729 -7.049 -2.211 1.00 98.50 88 ALA A N 1
ATOM 721 C CA . ALA A 1 88 ? -0.325 -5.658 -2.408 1.00 98.50 88 ALA A CA 1
ATOM 722 C C . ALA A 1 88 ? 0.065 -5.373 -3.866 1.00 98.50 88 ALA A C 1
ATOM 724 O O . ALA A 1 88 ? -0.395 -4.396 -4.454 1.00 98.50 88 ALA A O 1
ATOM 725 N N . ARG A 1 89 ? 0.849 -6.262 -4.491 1.00 98.44 89 ARG A N 1
ATOM 726 C CA . ARG A 1 89 ? 1.268 -6.109 -5.891 1.00 98.44 89 ARG A CA 1
ATOM 727 C C . ARG A 1 89 ? 0.101 -6.176 -6.875 1.00 98.44 89 ARG A C 1
ATOM 729 O O . ARG A 1 89 ? 0.090 -5.424 -7.843 1.00 98.44 89 ARG A O 1
ATOM 736 N N . LYS A 1 90 ? -0.899 -7.032 -6.633 1.00 98.44 90 LYS A N 1
ATOM 737 C CA . LYS A 1 90 ? -2.122 -7.071 -7.457 1.00 98.44 90 LYS A CA 1
ATOM 738 C C . LYS A 1 90 ? -2.919 -5.773 -7.338 1.00 98.44 90 LYS A C 1
ATOM 740 O O . LYS A 1 90 ? -3.413 -5.279 -8.347 1.00 98.44 90 LYS A O 1
ATOM 745 N N . ILE A 1 91 ? -3.029 -5.215 -6.130 1.00 98.69 91 ILE A N 1
ATOM 746 C CA . ILE A 1 91 ? -3.728 -3.940 -5.919 1.00 98.69 91 ILE A CA 1
ATOM 747 C C . ILE A 1 91 ? -2.974 -2.793 -6.596 1.00 98.69 91 ILE A C 1
ATOM 749 O O . ILE A 1 91 ? -3.584 -2.014 -7.324 1.00 98.69 91 ILE A O 1
ATOM 753 N N . ALA A 1 92 ? -1.651 -2.735 -6.440 1.00 98.56 92 ALA A N 1
ATOM 754 C CA . ALA A 1 92 ? -0.807 -1.761 -7.123 1.00 98.56 92 ALA A CA 1
ATOM 755 C C . ALA A 1 92 ? -0.914 -1.863 -8.651 1.00 98.56 92 ALA A C 1
ATOM 757 O O . ALA A 1 92 ? -1.050 -0.852 -9.335 1.00 98.56 92 ALA A O 1
ATOM 758 N N . GLN A 1 93 ? -0.916 -3.081 -9.196 1.00 98.56 93 GLN A N 1
ATOM 759 C CA . GLN A 1 93 ? -1.125 -3.320 -10.623 1.00 98.56 93 GLN A CA 1
ATOM 760 C C . GLN A 1 93 ? -2.471 -2.751 -11.098 1.00 98.56 93 GLN A C 1
ATOM 762 O O . GLN A 1 93 ? -2.497 -1.999 -12.071 1.00 98.56 93 GLN A O 1
ATOM 767 N N . LEU A 1 94 ? -3.558 -3.032 -10.374 1.00 98.56 94 LEU A N 1
ATOM 768 C CA . LEU A 1 94 ? -4.884 -2.487 -10.675 1.00 98.56 94 LEU A CA 1
ATOM 769 C C . LEU A 1 94 ? -4.917 -0.951 -10.583 1.00 98.56 94 LEU A C 1
ATOM 771 O O . LEU A 1 94 ? -5.548 -0.295 -11.411 1.00 98.56 94 LEU A O 1
ATOM 775 N N . ALA A 1 95 ? -4.231 -0.366 -9.600 1.00 98.56 95 ALA A N 1
ATOM 776 C CA . ALA A 1 95 ? -4.135 1.083 -9.446 1.00 98.56 95 ALA A CA 1
ATOM 777 C C . ALA A 1 95 ? -3.454 1.743 -10.657 1.00 98.56 95 ALA A C 1
ATOM 779 O O . ALA A 1 95 ? -3.936 2.759 -11.156 1.00 98.56 95 ALA A O 1
ATOM 780 N N . LEU A 1 96 ? -2.383 1.138 -11.180 1.00 98.12 96 LEU A N 1
ATOM 781 C CA . LEU A 1 96 ? -1.705 1.620 -12.388 1.00 98.12 96 LEU A CA 1
ATOM 782 C C . LEU A 1 96 ? -2.573 1.469 -13.643 1.00 98.12 96 LEU A C 1
ATOM 784 O O . LEU A 1 96 ? -2.640 2.387 -14.457 1.00 98.12 96 LEU A O 1
ATOM 788 N N . GLU A 1 97 ? -3.281 0.347 -13.791 1.00 98.25 97 GLU A N 1
ATOM 789 C CA . GLU A 1 97 ? -4.228 0.134 -14.898 1.00 98.25 97 GLU A CA 1
ATOM 790 C C . GLU A 1 97 ? -5.336 1.193 -14.903 1.00 98.25 97 GLU A C 1
ATOM 792 O O . GLU A 1 97 ? -5.708 1.717 -15.954 1.00 98.25 97 GLU A O 1
ATOM 797 N N . LYS A 1 98 ? -5.807 1.577 -13.712 1.00 98.12 98 LYS A N 1
ATOM 798 C CA . LYS A 1 98 ? -6.780 2.654 -13.517 1.00 98.12 98 LYS A CA 1
ATOM 799 C C . LYS A 1 98 ? -6.169 4.055 -13.563 1.00 98.12 98 LYS A C 1
ATOM 801 O O . LYS A 1 98 ? -6.922 5.023 -13.451 1.00 98.12 98 LYS A O 1
ATOM 806 N N . ARG A 1 99 ? -4.850 4.203 -13.724 1.00 97.50 99 ARG A N 1
ATOM 807 C CA . ARG A 1 99 ? -4.117 5.484 -13.645 1.00 97.50 99 ARG A CA 1
ATOM 808 C C . ARG A 1 99 ? -4.352 6.250 -12.336 1.00 97.50 99 ARG A C 1
ATOM 810 O O . ARG A 1 99 ? -4.383 7.481 -12.327 1.00 97.50 99 ARG A O 1
ATOM 817 N N . THR A 1 100 ? -4.587 5.532 -11.240 1.00 97.94 100 THR A N 1
ATOM 818 C CA . THR A 1 100 ? -4.808 6.106 -9.905 1.00 97.94 100 THR A CA 1
ATOM 819 C C . THR A 1 100 ? -3.604 6.926 -9.451 1.00 97.94 100 THR A C 1
ATOM 821 O O . THR A 1 100 ? -3.767 8.009 -8.897 1.00 97.94 100 THR A O 1
ATOM 824 N N . ASP A 1 101 ? -2.392 6.472 -9.765 1.00 96.56 101 ASP A N 1
ATOM 825 C CA . ASP A 1 101 ? -1.137 7.187 -9.519 1.00 96.56 101 ASP A CA 1
ATOM 826 C C . ASP A 1 101 ? -1.138 8.614 -10.094 1.00 96.56 101 ASP A C 1
ATOM 828 O O . ASP A 1 101 ? -0.588 9.528 -9.484 1.00 96.56 101 ASP A O 1
ATOM 832 N N . GLN A 1 102 ? -1.814 8.844 -11.221 1.00 95.44 102 GLN A N 1
ATOM 833 C CA . GLN A 1 102 ? -1.909 10.163 -11.852 1.00 95.44 102 GLN A CA 1
ATOM 834 C C . GLN A 1 102 ? -2.931 11.089 -11.177 1.00 95.44 102 GLN A C 1
ATOM 836 O O . GLN A 1 102 ? -2.862 12.301 -11.378 1.00 95.44 102 GLN A O 1
ATOM 841 N N . ARG A 1 103 ? -3.857 10.541 -10.379 1.00 96.69 103 ARG A N 1
ATOM 842 C CA . ARG A 1 103 ? -4.961 11.275 -9.732 1.00 96.69 103 ARG A CA 1
ATOM 843 C C . ARG A 1 103 ? -4.787 11.482 -8.227 1.00 96.69 103 ARG A C 1
ATOM 845 O O . ARG A 1 103 ? -5.540 12.250 -7.641 1.00 96.69 103 ARG A O 1
ATOM 852 N N . ILE A 1 104 ? -3.790 10.847 -7.613 1.00 94.94 104 ILE A N 1
ATOM 853 C CA . ILE A 1 104 ? -3.434 11.060 -6.204 1.00 94.94 104 ILE A CA 1
ATOM 854 C C . ILE A 1 104 ? -2.285 12.063 -6.037 1.00 94.94 104 ILE A C 1
ATOM 856 O O . ILE A 1 104 ? -1.556 12.387 -6.986 1.00 94.94 104 ILE A O 1
ATOM 860 N N . ALA A 1 105 ? -2.102 12.516 -4.793 1.00 89.62 105 ALA A N 1
ATOM 861 C CA . ALA A 1 105 ? -1.032 13.422 -4.396 1.00 89.62 105 ALA A CA 1
ATOM 862 C C . ALA A 1 105 ? 0.361 12.854 -4.772 1.00 89.62 105 ALA A C 1
ATOM 864 O O . ALA A 1 105 ? 0.627 11.671 -4.514 1.00 89.62 105 ALA A O 1
ATOM 865 N N . PRO A 1 106 ? 1.257 13.645 -5.401 1.00 88.19 106 PRO A N 1
ATOM 866 C CA . PRO A 1 106 ? 2.558 13.174 -5.885 1.00 88.19 106 PRO A CA 1
ATOM 867 C C . PRO A 1 106 ? 3.421 12.446 -4.847 1.00 88.19 106 PRO A C 1
ATOM 869 O O . PRO A 1 106 ? 4.079 11.459 -5.176 1.00 88.19 106 PRO A O 1
ATOM 872 N N . GLU A 1 107 ? 3.397 12.898 -3.598 1.00 87.88 107 GLU A N 1
ATOM 873 C CA . GLU A 1 107 ? 4.139 12.333 -2.471 1.00 87.88 107 GLU A CA 1
ATOM 874 C C . GLU A 1 107 ? 3.682 10.921 -2.081 1.00 87.88 107 GLU A C 1
ATOM 876 O O . GLU A 1 107 ? 4.464 10.174 -1.494 1.00 87.88 107 GLU A O 1
ATOM 881 N N . LEU A 1 108 ? 2.454 10.533 -2.444 1.00 91.69 108 LEU A N 1
ATOM 882 C CA . LEU A 1 108 ? 1.883 9.220 -2.141 1.00 91.69 108 LEU A CA 1
ATOM 883 C C . LEU A 1 108 ? 2.093 8.197 -3.265 1.00 91.69 108 LEU A C 1
ATOM 885 O O . LEU A 1 108 ? 1.968 6.994 -3.035 1.00 91.69 108 LEU A O 1
ATOM 889 N N . ARG A 1 109 ? 2.455 8.641 -4.476 1.00 94.81 109 ARG A N 1
ATOM 890 C CA . ARG A 1 109 ? 2.613 7.764 -5.654 1.00 94.81 109 ARG A CA 1
ATOM 891 C C . ARG A 1 109 ? 3.625 6.652 -5.435 1.00 94.81 109 ARG A C 1
ATOM 893 O O . ARG A 1 109 ? 3.400 5.528 -5.870 1.00 94.81 109 ARG A O 1
ATOM 900 N N . GLY A 1 110 ? 4.704 6.947 -4.709 1.00 92.56 110 GLY A N 1
ATOM 901 C CA . GLY A 1 110 ? 5.733 5.962 -4.386 1.00 92.56 110 GLY A CA 1
ATOM 902 C C . GLY A 1 110 ? 5.169 4.709 -3.709 1.00 92.56 110 GLY A C 1
ATOM 903 O O . GLY A 1 110 ? 5.630 3.611 -4.005 1.00 92.56 110 GLY A O 1
ATOM 904 N N . PHE A 1 111 ? 4.122 4.836 -2.886 1.00 95.69 111 PHE A N 1
ATOM 905 C CA . PHE A 1 111 ? 3.506 3.692 -2.206 1.00 95.69 111 PHE A CA 1
ATOM 906 C C . PHE A 1 111 ? 2.763 2.751 -3.157 1.00 95.69 111 PHE A C 1
ATOM 908 O O . PHE A 1 111 ? 2.691 1.559 -2.879 1.00 95.69 111 PHE A O 1
ATOM 915 N N . LEU A 1 112 ? 2.278 3.236 -4.305 1.00 97.88 112 LEU A N 1
ATOM 916 C CA . LEU A 1 112 ? 1.735 2.368 -5.356 1.00 97.88 112 LEU A CA 1
ATOM 917 C C . LEU A 1 112 ? 2.834 1.624 -6.123 1.00 97.88 112 LEU A C 1
ATOM 919 O O . LEU A 1 112 ? 2.550 0.645 -6.807 1.00 97.88 112 LEU A O 1
ATOM 923 N N . TYR A 1 113 ? 4.087 2.075 -6.039 1.00 96.94 113 TYR A N 1
ATOM 924 C CA . TYR A 1 113 ? 5.200 1.505 -6.801 1.00 96.94 113 TYR A CA 1
ATOM 925 C C . TYR A 1 113 ? 6.042 0.538 -5.958 1.00 96.94 113 TYR A C 1
ATOM 927 O O . TYR A 1 113 ? 6.562 -0.449 -6.482 1.00 96.94 113 TYR A O 1
ATOM 935 N N . MET A 1 114 ? 6.129 0.770 -4.644 1.00 95.12 114 MET A N 1
ATOM 936 C CA . MET A 1 114 ? 6.878 -0.066 -3.695 1.00 95.12 114 MET A CA 1
ATOM 937 C C . MET A 1 114 ? 6.542 -1.571 -3.748 1.00 95.12 114 MET A C 1
ATOM 939 O O . MET A 1 114 ? 7.474 -2.371 -3.663 1.00 95.12 114 MET A O 1
ATOM 943 N N . PRO A 1 115 ? 5.294 -2.023 -3.983 1.00 98.06 115 PRO A N 1
ATOM 944 C CA . PRO A 1 115 ? 5.018 -3.456 -4.111 1.00 98.06 115 PRO A CA 1
ATOM 945 C C . PRO A 1 115 ? 5.787 -4.150 -5.247 1.00 98.06 115 PRO A C 1
ATOM 947 O O . PRO A 1 115 ? 6.058 -5.352 -5.172 1.00 98.06 115 PRO A O 1
ATOM 950 N N . PHE A 1 116 ? 6.161 -3.424 -6.305 1.00 96.50 116 PHE A N 1
ATOM 951 C CA . PHE A 1 116 ? 7.025 -3.951 -7.364 1.00 96.50 116 PHE A CA 1
ATOM 952 C C . PHE A 1 116 ? 8.488 -4.019 -6.898 1.00 96.50 116 PHE A C 1
ATOM 954 O O . PHE A 1 116 ? 9.147 -5.040 -7.093 1.00 96.50 116 PHE A O 1
ATOM 961 N N . GLU A 1 117 ? 8.959 -2.995 -6.178 1.00 90.62 117 GLU A N 1
ATOM 962 C CA . GLU A 1 117 ? 10.284 -2.943 -5.532 1.00 90.62 117 GLU A CA 1
ATOM 963 C C . GLU A 1 117 ? 10.498 -4.087 -4.522 1.00 90.62 117 GLU A C 1
ATOM 965 O O . GLU A 1 117 ? 11.613 -4.597 -4.358 1.00 90.62 117 GLU A O 1
ATOM 970 N N . HIS A 1 118 ? 9.427 -4.516 -3.855 1.00 92.62 118 HIS A N 1
ATOM 971 C CA . HIS A 1 118 ? 9.420 -5.625 -2.902 1.00 92.62 118 HIS A CA 1
ATOM 972 C C . HIS A 1 118 ? 9.329 -7.010 -3.556 1.00 92.62 118 HIS A C 1
ATOM 974 O O . HIS A 1 118 ? 9.485 -8.022 -2.875 1.00 92.62 118 HIS A O 1
ATOM 980 N N . SER A 1 119 ? 9.082 -7.091 -4.866 1.00 92.38 119 SER A N 1
ATOM 981 C CA . SER A 1 119 ? 9.037 -8.370 -5.573 1.00 92.38 119 SER A CA 1
ATOM 982 C C . SER A 1 119 ? 10.409 -9.003 -5.737 1.00 92.38 119 SER A C 1
ATOM 984 O O . SER A 1 119 ? 11.389 -8.322 -6.015 1.00 92.38 119 SER A O 1
ATOM 986 N N . GLU A 1 120 ? 10.467 -10.331 -5.709 1.00 88.50 120 GLU A N 1
ATOM 987 C CA . GLU A 1 120 ? 11.664 -11.078 -6.117 1.00 88.50 120 GLU A CA 1
ATOM 988 C C . GLU A 1 120 ? 11.702 -11.359 -7.632 1.00 88.50 120 GLU A C 1
ATOM 990 O O . GLU A 1 120 ? 12.661 -11.945 -8.132 1.00 88.50 120 GLU A O 1
ATOM 995 N N . LYS A 1 121 ? 10.675 -10.949 -8.390 1.00 88.12 121 LYS A N 1
ATOM 996 C CA . LYS A 1 121 ? 10.627 -11.130 -9.848 1.00 88.12 121 LYS A CA 1
ATOM 997 C C . LYS A 1 121 ? 11.363 -10.001 -10.567 1.00 88.12 121 LYS A C 1
ATOM 999 O O . LYS A 1 121 ? 11.128 -8.830 -10.286 1.00 88.12 121 LYS A O 1
ATOM 1004 N N . ILE A 1 122 ? 12.177 -10.354 -11.563 1.00 89.81 122 ILE A N 1
ATOM 1005 C CA . ILE A 1 122 ? 12.952 -9.387 -12.363 1.00 89.81 122 ILE A CA 1
ATOM 1006 C C . ILE A 1 122 ? 12.040 -8.374 -13.067 1.00 89.81 122 ILE A C 1
ATOM 1008 O O . ILE A 1 122 ? 12.275 -7.178 -12.950 1.00 89.81 122 ILE A O 1
ATOM 1012 N N . ALA A 1 123 ? 10.963 -8.834 -13.709 1.00 91.31 123 ALA A N 1
ATOM 1013 C CA . ALA A 1 123 ? 10.029 -7.951 -14.413 1.00 91.31 123 ALA A CA 1
ATOM 1014 C C . ALA A 1 123 ? 9.403 -6.883 -13.493 1.00 91.31 123 ALA A C 1
ATOM 1016 O O . ALA A 1 123 ? 9.194 -5.743 -13.899 1.00 91.31 123 ALA A O 1
ATOM 1017 N N . ASP A 1 124 ? 9.145 -7.228 -12.228 1.00 92.50 124 ASP A N 1
ATOM 1018 C CA . ASP A 1 124 ? 8.633 -6.269 -11.247 1.00 92.50 124 ASP A CA 1
ATOM 1019 C C . ASP A 1 124 ? 9.724 -5.260 -10.837 1.00 92.50 124 ASP A C 1
ATOM 1021 O O . ASP A 1 124 ? 9.440 -4.078 -10.668 1.00 92.50 124 ASP A O 1
ATOM 1025 N N . GLN A 1 125 ? 10.989 -5.685 -10.732 1.00 90.00 125 GLN A N 1
ATOM 1026 C CA . GLN A 1 125 ? 12.108 -4.775 -10.452 1.00 90.00 125 GLN A CA 1
ATOM 1027 C C . GLN A 1 125 ? 12.331 -3.774 -11.596 1.00 90.00 125 GLN A C 1
ATOM 1029 O O . GLN A 1 125 ? 12.515 -2.585 -11.339 1.00 90.00 125 GLN A O 1
ATOM 1034 N N . GLU A 1 126 ? 12.270 -4.228 -12.849 1.00 90.06 126 GLU A N 1
ATOM 1035 C CA . GLU A 1 126 ? 12.360 -3.364 -14.035 1.00 90.06 126 GLU A CA 1
ATOM 1036 C C . GLU A 1 126 ? 11.229 -2.332 -14.047 1.00 90.06 126 GLU A C 1
ATOM 1038 O O . GLU A 1 126 ? 11.483 -1.129 -14.150 1.00 90.06 126 GLU A O 1
ATOM 1043 N N . LYS A 1 127 ? 9.993 -2.789 -13.814 1.00 92.56 127 LYS A N 1
ATOM 1044 C CA . LYS A 1 127 ? 8.818 -1.922 -13.692 1.00 92.56 127 LYS A CA 1
ATOM 1045 C C . LYS A 1 127 ? 8.959 -0.905 -12.557 1.00 92.56 127 LYS A C 1
ATOM 1047 O O . LYS A 1 127 ? 8.632 0.266 -12.727 1.00 92.56 127 LYS A O 1
ATOM 1052 N N . SER A 1 128 ? 9.475 -1.322 -11.403 1.00 89.75 128 SER A N 1
ATOM 1053 C CA . SER A 1 128 ? 9.743 -0.417 -10.282 1.00 89.75 128 SER A CA 1
ATOM 1054 C C . SER A 1 128 ? 10.724 0.689 -10.680 1.00 89.75 128 SER A C 1
ATOM 1056 O O . SER A 1 128 ? 10.496 1.858 -10.370 1.00 89.75 128 SER A O 1
ATOM 1058 N N . ILE A 1 129 ? 11.815 0.344 -11.369 1.00 88.25 129 ILE A N 1
ATOM 1059 C CA . ILE A 1 129 ? 12.809 1.323 -11.829 1.00 88.25 129 ILE A CA 1
ATOM 1060 C C . ILE A 1 129 ? 12.169 2.326 -12.792 1.00 88.25 129 ILE A C 1
ATOM 1062 O O . ILE A 1 129 ? 12.385 3.529 -12.633 1.00 88.25 129 ILE A O 1
ATOM 1066 N N . GLU A 1 130 ? 11.370 1.856 -13.749 1.00 90.38 130 GLU A N 1
ATOM 1067 C CA . GLU A 1 130 ? 10.652 2.709 -14.700 1.00 90.38 130 GLU A CA 1
ATOM 1068 C C . GLU A 1 130 ? 9.740 3.717 -13.979 1.00 90.38 130 GLU A C 1
ATOM 1070 O O . GLU A 1 130 ? 9.876 4.930 -14.170 1.00 90.38 130 GLU A O 1
ATOM 1075 N N . LEU A 1 131 ? 8.878 3.230 -13.080 1.00 91.00 131 LEU A N 1
ATOM 1076 C CA . LEU A 1 131 ? 7.904 4.046 -12.347 1.00 91.00 131 LEU A CA 1
ATOM 1077 C C . LEU A 1 131 ? 8.573 5.115 -11.468 1.00 91.00 131 LEU A C 1
ATOM 1079 O O . LEU A 1 131 ? 8.187 6.288 -11.498 1.00 91.00 131 LEU A O 1
ATOM 1083 N N . PHE A 1 132 ? 9.606 4.745 -10.705 1.00 86.75 132 PHE A N 1
ATOM 1084 C CA . PHE A 1 132 ? 10.323 5.698 -9.851 1.00 86.75 132 PHE A CA 1
ATOM 1085 C C . PHE A 1 132 ? 11.161 6.698 -10.659 1.00 86.75 132 PHE A C 1
ATOM 1087 O O . PHE A 1 132 ? 11.240 7.873 -10.287 1.00 86.75 132 PHE A O 1
ATOM 1094 N N . THR A 1 133 ? 11.723 6.276 -11.798 1.00 85.06 133 THR A N 1
ATOM 1095 C CA . THR A 1 133 ? 12.435 7.180 -12.716 1.00 85.06 133 THR A CA 1
ATOM 1096 C C . THR A 1 133 ? 11.488 8.239 -13.275 1.00 85.06 133 THR A C 1
ATOM 1098 O O . THR A 1 133 ? 11.819 9.426 -13.244 1.00 85.06 133 THR A O 1
ATOM 1101 N N . ALA A 1 134 ? 10.284 7.842 -13.700 1.00 86.25 134 ALA A N 1
ATOM 1102 C CA . ALA A 1 134 ? 9.251 8.771 -14.158 1.00 86.25 134 ALA A CA 1
ATOM 1103 C C . ALA A 1 134 ? 8.823 9.763 -13.057 1.00 86.25 134 ALA A C 1
ATOM 1105 O O . ALA A 1 134 ? 8.585 10.938 -13.337 1.00 86.25 134 ALA A O 1
ATOM 1106 N N . LEU A 1 135 ? 8.804 9.324 -11.793 1.00 82.62 135 LEU A N 1
ATOM 1107 C CA . LEU A 1 135 ? 8.503 10.170 -10.633 1.00 82.62 135 LEU A CA 1
ATOM 1108 C C . LEU A 1 135 ? 9.651 11.130 -10.257 1.00 82.62 135 LEU A C 1
ATOM 1110 O O . LEU A 1 135 ? 9.481 11.973 -9.378 1.00 82.62 135 LEU A O 1
ATOM 1114 N N . LYS A 1 136 ? 10.828 11.018 -10.895 1.00 82.62 136 LYS A N 1
ATOM 1115 C CA . LYS A 1 136 ? 12.073 11.714 -10.508 1.00 82.62 136 LYS A CA 1
ATOM 1116 C C . LYS A 1 136 ? 12.468 11.464 -9.046 1.00 82.62 136 LYS A C 1
ATOM 1118 O O . LYS A 1 136 ? 13.175 12.266 -8.435 1.00 82.62 136 LYS A O 1
ATOM 1123 N N . MET A 1 137 ? 12.033 10.338 -8.487 1.00 67.06 137 MET A N 1
ATOM 1124 C CA . MET A 1 137 ? 12.360 9.911 -7.133 1.00 67.06 137 MET A CA 1
ATOM 1125 C C . MET A 1 137 ? 13.296 8.710 -7.188 1.00 67.06 137 MET A C 1
ATOM 1127 O O . MET A 1 137 ? 13.213 7.866 -8.075 1.00 67.06 137 MET A O 1
ATOM 1131 N N . LYS A 1 138 ? 14.214 8.623 -6.226 1.00 60.72 138 LYS A N 1
ATOM 1132 C CA . LYS A 1 138 ? 15.010 7.406 -6.052 1.00 60.72 138 LYS A CA 1
ATOM 1133 C C . LYS A 1 138 ? 14.153 6.366 -5.314 1.00 60.72 138 LYS A C 1
ATOM 1135 O O . LYS A 1 138 ? 13.487 6.764 -4.356 1.00 60.72 138 LYS A O 1
ATOM 1140 N N . PRO A 1 139 ? 14.188 5.077 -5.706 1.00 59.34 139 PRO A N 1
ATOM 1141 C CA . PRO A 1 139 ? 13.582 4.004 -4.919 1.00 59.34 139 PRO A CA 1
ATOM 1142 C C . PRO A 1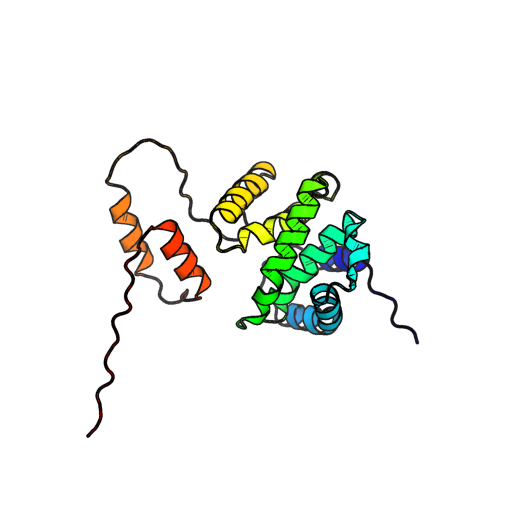 139 ? 14.113 4.032 -3.480 1.00 59.34 139 PRO A C 1
ATOM 1144 O O . PRO A 1 139 ? 15.270 4.416 -3.254 1.00 59.34 139 PRO A O 1
ATOM 1147 N N . CYS A 1 140 ? 13.276 3.662 -2.507 1.00 50.69 140 CYS A N 1
ATOM 1148 C CA . CYS A 1 140 ? 13.623 3.760 -1.088 1.00 50.69 140 CYS A CA 1
ATOM 1149 C C . CYS A 1 140 ? 14.753 2.791 -0.707 1.00 50.69 140 CYS A C 1
ATOM 1151 O O . CYS A 1 140 ? 15.623 3.124 0.103 1.00 50.69 140 CYS A O 1
ATOM 1153 N N . CYS A 1 141 ? 14.812 1.621 -1.350 1.00 39.59 141 CYS A N 1
ATOM 1154 C CA . CYS A 1 141 ? 15.953 0.733 -1.294 1.00 39.59 141 CYS A CA 1
ATOM 1155 C C . CYS A 1 141 ? 16.938 1.086 -2.414 1.00 39.59 141 CYS A C 1
ATOM 1157 O O . CYS A 1 141 ? 16.594 1.289 -3.579 1.00 39.59 141 CYS A O 1
ATOM 1159 N N . ARG A 1 142 ? 18.220 1.172 -2.054 1.00 34.84 142 ARG A N 1
ATOM 1160 C CA . ARG A 1 142 ? 19.295 1.426 -3.010 1.00 34.84 142 ARG A CA 1
ATOM 1161 C C . ARG A 1 142 ? 19.410 0.214 -3.942 1.00 34.84 142 ARG A C 1
ATOM 1163 O O . ARG A 1 142 ? 20.132 -0.728 -3.627 1.00 34.84 142 ARG A O 1
ATOM 1170 N N . VAL A 1 143 ? 18.720 0.230 -5.081 1.00 35.06 143 VAL A N 1
ATOM 1171 C CA . VAL A 1 143 ? 19.054 -0.647 -6.209 1.00 35.06 143 VAL A CA 1
ATOM 1172 C C . VAL A 1 143 ? 20.490 -0.310 -6.628 1.00 35.06 143 VAL A C 1
ATOM 1174 O O . VAL A 1 143 ? 20.790 0.864 -6.881 1.00 35.06 143 VAL A O 1
ATOM 1177 N N . PRO A 1 144 ? 21.435 -1.269 -6.623 1.00 32.53 144 PRO A N 1
ATOM 1178 C CA . PRO A 1 144 ? 22.768 -1.014 -7.148 1.00 32.53 144 PRO A CA 1
ATOM 1179 C C . PRO A 1 144 ? 22.638 -0.501 -8.584 1.00 32.53 144 PRO A C 1
ATOM 1181 O O . PRO A 1 144 ? 21.911 -1.090 -9.379 1.00 32.53 144 PRO A O 1
ATOM 1184 N N . LYS A 1 145 ? 23.325 0.600 -8.918 1.00 33.22 145 LYS A N 1
ATOM 1185 C CA . LYS A 1 145 ? 23.436 1.074 -10.303 1.00 33.22 145 LYS A CA 1
ATOM 1186 C C . LYS A 1 145 ? 24.090 -0.030 -11.136 1.00 33.22 145 LYS A C 1
ATOM 1188 O O . LYS A 1 145 ? 25.312 -0.107 -11.188 1.00 33.22 145 LYS A O 1
ATOM 1193 N N . PHE A 1 146 ? 23.292 -0.840 -11.813 1.00 35.22 146 PHE A N 1
ATOM 1194 C CA . PHE A 1 146 ? 23.690 -1.395 -13.094 1.00 35.22 146 PHE A CA 1
ATOM 1195 C C . PHE A 1 146 ? 22.877 -0.652 -14.139 1.00 35.22 146 PHE A C 1
ATOM 1197 O O . PHE A 1 146 ? 21.761 -1.019 -14.489 1.00 35.22 146 PHE A O 1
ATOM 1204 N N . ILE A 1 147 ? 23.434 0.481 -14.568 1.00 33.69 147 ILE A N 1
ATOM 1205 C CA . ILE A 1 147 ? 23.029 1.076 -15.831 1.00 33.69 147 ILE A CA 1
ATOM 1206 C C . ILE A 1 147 ? 23.487 0.058 -16.869 1.00 33.69 147 ILE A C 1
ATOM 1208 O O . ILE A 1 147 ? 24.686 -0.113 -17.087 1.00 33.69 147 ILE A O 1
ATOM 1212 N N . ALA A 1 148 ? 22.535 -0.662 -17.450 1.00 33.84 148 ALA A N 1
ATOM 1213 C CA . ALA A 1 148 ? 22.756 -1.411 -18.668 1.00 33.84 148 ALA A CA 1
ATOM 1214 C C . ALA A 1 148 ? 23.021 -0.401 -19.794 1.00 33.84 148 ALA A C 1
ATOM 1216 O O . ALA A 1 148 ? 22.135 -0.067 -20.571 1.00 33.84 148 ALA A O 1
ATOM 1217 N N . THR A 1 149 ? 24.240 0.135 -19.870 1.00 30.16 149 THR A N 1
ATOM 1218 C CA . THR A 1 149 ? 24.762 0.584 -21.156 1.00 30.16 149 THR A CA 1
ATOM 1219 C C . THR A 1 149 ? 25.265 -0.661 -21.856 1.00 30.16 149 THR A C 1
ATOM 1221 O O . THR A 1 149 ? 26.267 -1.258 -21.460 1.00 30.16 149 THR A O 1
ATOM 1224 N N . SER A 1 150 ? 24.530 -1.073 -22.880 1.00 35.91 150 SER A N 1
ATOM 1225 C CA . SER A 1 150 ? 24.977 -2.022 -23.884 1.00 35.91 150 SER A CA 1
ATOM 1226 C C . SER A 1 150 ? 26.187 -1.448 -24.631 1.00 35.91 150 SER A C 1
ATOM 1228 O O . SER A 1 150 ? 26.058 -0.875 -25.707 1.00 35.91 150 SER A O 1
ATOM 1230 N N . SER A 1 151 ? 27.375 -1.574 -24.058 1.00 34.56 151 SER A N 1
ATOM 1231 C CA . SER A 1 151 ? 28.624 -1.571 -24.812 1.00 34.56 151 SER A CA 1
ATOM 1232 C C . SER A 1 151 ? 29.665 -2.331 -24.000 1.00 34.56 151 SER A C 1
ATOM 1234 O O . SER A 1 151 ? 29.965 -2.014 -22.850 1.00 34.56 151 SER A O 1
ATOM 1236 N N . GLY A 1 152 ? 30.118 -3.442 -24.577 1.00 41.53 152 GLY A N 1
ATOM 1237 C CA . GLY A 1 152 ? 30.977 -4.405 -23.913 1.00 41.53 152 GLY A CA 1
ATOM 1238 C C . GLY A 1 152 ? 32.301 -3.805 -23.450 1.00 41.53 152 GLY A C 1
ATOM 1239 O O . GLY A 1 152 ? 32.884 -2.966 -24.125 1.00 41.53 152 GLY A O 1
ATOM 1240 N N . ASN A 1 153 ? 32.780 -4.279 -22.299 1.00 32.03 153 ASN A N 1
ATOM 1241 C CA . ASN A 1 153 ? 34.160 -4.731 -22.136 1.00 32.03 153 ASN A CA 1
ATOM 1242 C C . ASN A 1 153 ? 34.338 -5.460 -20.795 1.00 32.03 153 ASN A C 1
ATOM 1244 O O . ASN A 1 153 ? 33.924 -5.004 -19.729 1.00 32.03 153 ASN A O 1
ATOM 1248 N N . SER A 1 154 ? 34.965 -6.632 -20.870 1.00 37.53 154 SER A N 1
ATOM 1249 C CA . SER A 1 154 ? 34.944 -7.718 -19.882 1.00 37.53 154 SER A CA 1
ATOM 1250 C C . SER A 1 154 ? 35.809 -7.507 -18.622 1.00 37.53 154 SER A C 1
ATOM 1252 O O . SER A 1 154 ? 36.249 -8.477 -18.011 1.00 37.53 154 SER A O 1
ATOM 1254 N N . VAL A 1 155 ? 36.060 -6.266 -18.192 1.00 35.69 155 VAL A N 1
ATOM 1255 C CA . VAL A 1 155 ? 36.986 -5.976 -17.069 1.00 35.69 155 VAL A CA 1
ATOM 1256 C C . VAL A 1 155 ? 36.280 -5.394 -15.833 1.00 35.69 155 VAL A C 1
ATOM 1258 O O . VAL A 1 155 ? 36.798 -5.483 -14.722 1.00 35.69 155 VAL A O 1
ATOM 1261 N N . ALA A 1 156 ? 35.040 -4.908 -15.960 1.00 35.03 156 ALA A N 1
ATOM 1262 C CA . ALA A 1 156 ? 34.258 -4.417 -14.815 1.00 35.03 156 ALA A CA 1
ATOM 1263 C C . ALA A 1 156 ? 33.694 -5.540 -13.912 1.00 35.03 156 ALA A C 1
ATOM 1265 O O . ALA A 1 156 ? 33.263 -5.280 -12.788 1.00 35.03 156 ALA A O 1
ATOM 1266 N N . PHE A 1 157 ? 33.737 -6.797 -14.369 1.00 33.50 157 PHE A N 1
ATOM 1267 C CA . PHE A 1 157 ? 33.150 -7.952 -13.678 1.00 33.50 157 PHE A CA 1
ATOM 1268 C C . PHE A 1 157 ? 33.961 -8.416 -12.448 1.00 33.50 157 PHE A C 1
ATOM 1270 O O . PHE A 1 157 ? 33.407 -9.024 -11.535 1.00 33.50 157 PHE A O 1
ATOM 1277 N N . LEU A 1 158 ? 35.263 -8.099 -12.373 1.00 33.66 158 LEU A N 1
ATOM 1278 C CA . LEU A 1 158 ? 36.149 -8.595 -11.305 1.00 33.66 158 LEU A CA 1
ATOM 1279 C C . LEU A 1 158 ? 36.280 -7.684 -10.072 1.00 33.66 158 LEU A C 1
ATOM 1281 O O . LEU A 1 158 ? 36.773 -8.142 -9.044 1.00 33.66 158 LEU A O 1
ATOM 1285 N N . ASN A 1 159 ? 35.827 -6.427 -10.122 1.00 31.41 159 ASN A N 1
ATOM 1286 C CA . ASN A 1 159 ? 36.007 -5.493 -8.997 1.00 31.41 159 ASN A CA 1
ATOM 1287 C C . ASN A 1 159 ? 34.809 -5.427 -8.031 1.00 31.41 159 ASN A C 1
ATOM 1289 O O . ASN A 1 159 ? 34.961 -4.958 -6.903 1.00 31.41 159 ASN A O 1
ATOM 1293 N N . ALA A 1 160 ? 33.642 -5.961 -8.408 1.00 36.34 160 ALA A N 1
ATOM 1294 C CA . ALA A 1 160 ? 32.469 -6.017 -7.529 1.00 36.34 160 ALA A CA 1
ATOM 1295 C C . ALA A 1 160 ? 32.596 -7.075 -6.411 1.00 36.34 160 ALA A C 1
ATOM 1297 O O . ALA A 1 160 ? 32.005 -6.933 -5.340 1.00 36.34 160 ALA A O 1
ATOM 1298 N N . THR A 1 161 ? 33.408 -8.116 -6.617 1.00 34.75 161 THR A N 1
ATOM 1299 C CA . THR A 1 161 ? 33.583 -9.226 -5.665 1.00 34.75 161 THR A CA 1
ATOM 1300 C C . THR A 1 161 ? 34.435 -8.857 -4.447 1.00 34.75 161 THR A C 1
ATOM 1302 O O . THR A 1 161 ? 34.204 -9.395 -3.366 1.00 34.75 161 THR A O 1
ATOM 1305 N N . LYS A 1 162 ? 35.371 -7.902 -4.561 1.00 34.66 162 LYS A N 1
ATOM 1306 C CA . LYS A 1 162 ? 36.224 -7.479 -3.430 1.00 34.66 162 LYS A CA 1
ATOM 1307 C C . LYS A 1 162 ? 35.520 -6.552 -2.437 1.00 34.66 162 LYS A C 1
ATOM 1309 O O . LYS A 1 162 ? 35.837 -6.590 -1.252 1.00 34.66 162 LYS A O 1
ATOM 1314 N N . LEU A 1 163 ? 34.544 -5.758 -2.879 1.00 35.25 163 LEU A N 1
ATOM 1315 C CA . LEU A 1 163 ? 33.869 -4.786 -2.009 1.00 35.25 163 LEU A CA 1
ATOM 1316 C C . 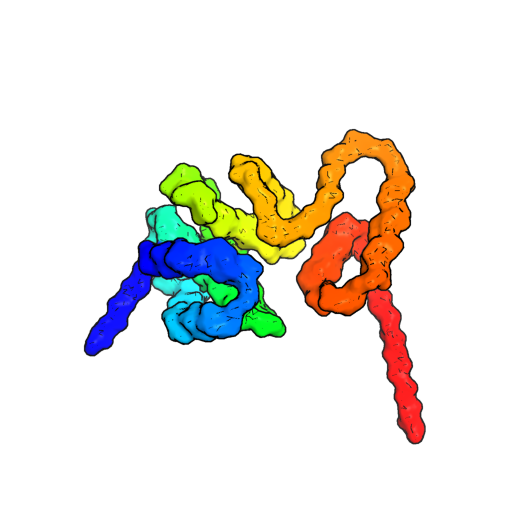LEU A 1 163 ? 32.817 -5.434 -1.083 1.00 35.25 163 LEU A C 1
ATOM 1318 O O . LEU A 1 163 ? 32.503 -4.893 -0.025 1.00 35.25 163 LEU A O 1
ATOM 1322 N N . LEU A 1 164 ? 32.297 -6.609 -1.452 1.00 37.19 164 LEU A N 1
ATOM 1323 C CA . LEU A 1 164 ? 31.226 -7.308 -0.728 1.00 37.19 164 LEU A CA 1
ATOM 1324 C C . LEU A 1 164 ? 31.727 -8.295 0.344 1.00 37.19 164 LEU A C 1
ATOM 1326 O O . LEU A 1 164 ? 30.938 -8.746 1.169 1.00 37.19 164 LEU A O 1
ATOM 1330 N N . ALA A 1 165 ? 33.031 -8.585 0.396 1.00 37.16 165 ALA A N 1
ATOM 1331 C CA . ALA A 1 165 ? 33.627 -9.453 1.419 1.00 37.16 165 ALA A CA 1
ATOM 1332 C C . ALA A 1 165 ? 33.921 -8.738 2.759 1.00 37.16 165 ALA A C 1
ATOM 1334 O O . ALA A 1 165 ? 34.271 -9.394 3.736 1.00 37.16 165 ALA A O 1
ATOM 1335 N N . ALA A 1 166 ? 33.775 -7.408 2.830 1.00 35.81 166 ALA A N 1
ATOM 1336 C CA . ALA A 1 166 ? 34.251 -6.603 3.961 1.00 35.81 166 ALA A CA 1
ATOM 1337 C C . ALA A 1 166 ? 33.179 -6.212 5.004 1.00 35.81 166 ALA A C 1
ATOM 1339 O O . ALA A 1 166 ? 33.494 -5.477 5.938 1.00 35.81 166 ALA A O 1
ATOM 1340 N N . ARG A 1 167 ? 31.910 -6.642 4.874 1.00 37.06 167 ARG A N 1
ATOM 1341 C CA . ARG A 1 167 ? 30.823 -6.219 5.791 1.00 37.06 167 ARG A CA 1
ATOM 1342 C C . ARG A 1 167 ? 29.858 -7.360 6.158 1.00 37.06 167 ARG A C 1
ATOM 1344 O O . ARG A 1 167 ? 28.826 -7.512 5.511 1.00 37.06 167 ARG A O 1
ATOM 1351 N N . PRO A 1 168 ? 30.143 -8.139 7.217 1.00 35.34 168 PRO A N 1
ATOM 1352 C CA . PRO A 1 168 ? 29.359 -9.323 7.580 1.00 35.34 168 PRO A CA 1
ATOM 1353 C C . PRO A 1 168 ? 28.047 -9.034 8.342 1.00 35.34 168 PRO A C 1
ATOM 1355 O O . PRO A 1 168 ? 27.355 -9.973 8.713 1.00 35.34 168 PRO A O 1
ATOM 1358 N N . ALA A 1 169 ? 27.660 -7.770 8.560 1.00 36.12 169 ALA A N 1
ATOM 1359 C CA . ALA A 1 169 ? 26.484 -7.411 9.370 1.00 36.12 169 ALA A CA 1
ATOM 1360 C C . ALA A 1 169 ? 25.155 -7.265 8.586 1.00 36.12 169 ALA A C 1
ATOM 1362 O O . ALA A 1 169 ? 24.141 -6.899 9.169 1.00 36.12 169 ALA A O 1
ATOM 1363 N N . LEU A 1 170 ? 25.130 -7.544 7.276 1.00 40.72 170 LEU A N 1
ATOM 1364 C CA . LEU A 1 170 ? 23.935 -7.402 6.420 1.00 40.72 170 LEU A CA 1
ATOM 1365 C C . LEU A 1 170 ? 23.464 -8.732 5.811 1.00 40.72 170 LEU A C 1
ATOM 1367 O O . LEU A 1 170 ? 22.964 -8.781 4.688 1.00 40.72 170 LEU A O 1
ATOM 1371 N N . THR A 1 171 ? 23.594 -9.839 6.541 1.00 40.72 171 THR A N 1
ATOM 1372 C CA . THR A 1 171 ? 23.030 -11.130 6.123 1.00 40.72 171 THR A CA 1
ATOM 1373 C C . THR A 1 171 ? 21.556 -11.234 6.516 1.00 40.72 171 THR A C 1
ATOM 1375 O O . THR A 1 171 ? 21.177 -12.079 7.322 1.00 40.72 171 THR A O 1
ATOM 1378 N N . ASN A 1 172 ? 20.712 -10.377 5.939 1.00 41.22 172 ASN A N 1
ATOM 1379 C CA . ASN A 1 172 ? 19.282 -10.660 5.844 1.00 41.22 172 ASN A CA 1
ATOM 1380 C C . ASN A 1 172 ? 19.033 -11.356 4.495 1.00 41.22 172 ASN A C 1
ATOM 1382 O O . ASN A 1 172 ? 19.613 -10.972 3.477 1.00 41.22 172 ASN A O 1
ATOM 1386 N N . ARG A 1 173 ? 18.204 -12.403 4.477 1.00 40.31 173 ARG A N 1
ATOM 1387 C CA . ARG A 1 173 ? 17.988 -13.302 3.323 1.00 40.31 173 ARG A CA 1
ATOM 1388 C C . ARG A 1 173 ? 17.578 -12.542 2.044 1.00 40.31 173 ARG A C 1
ATOM 1390 O O . ARG A 1 173 ? 17.941 -12.957 0.948 1.00 40.31 173 ARG A O 1
ATOM 1397 N N . PHE A 1 174 ? 16.961 -11.371 2.210 1.00 40.34 174 PHE A N 1
ATOM 1398 C CA . PHE A 1 174 ? 16.601 -10.406 1.164 1.00 40.34 174 PHE A CA 1
ATOM 1399 C C . PHE A 1 174 ? 17.787 -9.810 0.388 1.00 40.34 174 PHE A C 1
ATOM 1401 O O . PHE A 1 174 ? 17.666 -9.525 -0.801 1.00 40.34 174 PHE A O 1
ATOM 1408 N N . PHE A 1 175 ? 18.949 -9.634 1.023 1.00 39.22 175 PHE A N 1
ATOM 1409 C CA . PHE A 1 175 ? 20.134 -9.068 0.367 1.00 39.22 175 PHE A CA 1
ATOM 1410 C C . PHE A 1 175 ? 20.865 -10.117 -0.486 1.00 39.22 175 PHE A C 1
ATOM 1412 O O . PHE A 1 175 ? 21.335 -9.826 -1.583 1.00 39.22 175 PHE A O 1
ATOM 1419 N N . LEU A 1 176 ? 20.898 -11.368 -0.017 1.00 34.31 176 LEU A N 1
ATOM 1420 C CA . LEU A 1 176 ? 21.515 -12.498 -0.721 1.00 34.31 176 LEU A CA 1
ATOM 1421 C C . LEU A 1 176 ? 20.730 -12.916 -1.973 1.00 34.31 176 LEU A C 1
ATOM 1423 O O . LEU A 1 176 ? 21.350 -13.210 -2.992 1.00 34.31 176 LEU A O 1
ATOM 1427 N N . ILE A 1 177 ? 19.393 -12.887 -1.933 1.00 40.75 177 ILE A N 1
ATOM 1428 C CA . ILE A 1 177 ? 18.555 -13.168 -3.112 1.00 40.75 177 ILE A CA 1
ATOM 1429 C C . ILE A 1 177 ? 18.726 -12.064 -4.168 1.00 40.75 177 ILE A C 1
ATOM 1431 O O . ILE A 1 177 ? 18.939 -12.379 -5.338 1.00 40.75 177 ILE A O 1
ATOM 1435 N N . LYS A 1 178 ? 18.781 -10.784 -3.757 1.00 40.06 178 LYS A N 1
ATOM 1436 C CA . LYS A 1 178 ? 19.117 -9.669 -4.662 1.00 40.06 178 LYS A CA 1
ATOM 1437 C C . LYS A 1 178 ? 20.501 -9.840 -5.313 1.00 40.06 178 LYS A C 1
ATOM 1439 O O . LYS A 1 178 ? 20.640 -9.553 -6.494 1.00 40.06 178 LYS A O 1
ATOM 1444 N N . ILE A 1 179 ? 21.507 -10.379 -4.615 1.00 38.47 179 ILE A N 1
ATOM 1445 C CA . ILE A 1 179 ? 22.834 -10.665 -5.202 1.00 38.47 179 ILE A CA 1
ATOM 1446 C C . ILE A 1 179 ? 22.797 -11.845 -6.189 1.00 38.47 179 ILE A C 1
ATOM 1448 O O . ILE A 1 179 ? 23.398 -11.757 -7.260 1.00 38.47 179 ILE A O 1
ATOM 1452 N N . ILE A 1 180 ? 22.108 -12.944 -5.865 1.00 41.66 180 ILE A N 1
ATOM 1453 C CA . ILE A 1 180 ? 22.070 -14.150 -6.716 1.00 41.66 180 ILE A CA 1
ATOM 1454 C C . ILE A 1 180 ? 21.323 -13.877 -8.031 1.00 41.66 180 ILE A C 1
ATOM 1456 O O . ILE A 1 180 ? 21.785 -14.297 -9.091 1.00 41.66 180 ILE A O 1
ATOM 1460 N N . ILE A 1 181 ? 20.223 -13.121 -7.976 1.00 45.34 181 ILE A N 1
ATOM 1461 C CA . ILE A 1 181 ? 19.414 -12.773 -9.153 1.00 45.34 181 ILE A CA 1
ATOM 1462 C C . ILE A 1 181 ? 20.143 -11.763 -10.060 1.00 45.34 181 ILE A C 1
ATOM 1464 O O . ILE A 1 181 ? 20.078 -11.889 -11.277 1.00 45.34 181 ILE A O 1
ATOM 1468 N N . ILE A 1 182 ? 20.905 -10.817 -9.493 1.00 40.69 182 ILE A N 1
ATOM 1469 C CA . ILE A 1 182 ? 21.662 -9.809 -10.266 1.00 40.69 182 ILE A CA 1
ATOM 1470 C C . ILE A 1 182 ? 22.932 -10.392 -10.914 1.00 40.69 182 ILE A C 1
ATOM 1472 O O . ILE A 1 182 ? 23.374 -9.903 -11.949 1.00 40.69 182 ILE A O 1
ATOM 1476 N N . THR A 1 183 ? 23.541 -11.428 -10.328 1.00 37.09 183 THR A N 1
ATOM 1477 C CA . THR A 1 183 ? 24.839 -11.959 -10.795 1.00 37.09 183 THR A CA 1
ATOM 1478 C C . THR A 1 183 ? 24.740 -13.182 -11.708 1.00 37.09 183 THR A C 1
ATOM 1480 O O . THR A 1 183 ? 25.757 -13.594 -12.262 1.00 37.09 183 THR A O 1
ATOM 1483 N N . GLY A 1 184 ? 23.555 -13.785 -11.870 1.00 35.09 184 GLY A N 1
ATOM 1484 C CA . GLY A 1 184 ? 23.377 -14.982 -12.704 1.00 35.09 184 GLY A CA 1
ATOM 1485 C C . GLY A 1 184 ? 24.153 -16.215 -12.214 1.00 35.09 184 GLY A C 1
ATOM 1486 O O . GLY A 1 184 ? 24.348 -17.164 -12.972 1.00 35.09 184 GLY A O 1
ATOM 1487 N N . ILE A 1 185 ? 24.617 -16.230 -10.958 1.00 41.12 185 ILE A N 1
ATOM 1488 C CA . ILE A 1 185 ? 25.417 -17.334 -10.413 1.00 41.12 185 ILE A CA 1
ATOM 1489 C C . ILE A 1 185 ? 24.481 -18.486 -10.028 1.00 41.12 185 ILE A C 1
ATOM 1491 O O . ILE A 1 185 ? 23.993 -18.578 -8.902 1.00 41.12 185 ILE A O 1
ATOM 1495 N N . SER A 1 186 ? 24.268 -19.418 -10.951 1.00 38.88 186 SER A N 1
ATOM 1496 C CA . SER A 1 186 ? 23.509 -20.663 -10.753 1.00 38.88 186 SER A CA 1
ATOM 1497 C C . SER A 1 186 ? 24.255 -21.740 -9.938 1.00 38.88 186 SER A C 1
ATOM 1499 O O . SER A 1 186 ? 23.858 -22.903 -9.929 1.00 38.88 186 SER A O 1
ATOM 1501 N N . SER A 1 187 ? 25.318 -21.391 -9.199 1.00 40.38 187 SER A N 1
ATOM 1502 C CA . SER A 1 187 ? 26.181 -22.378 -8.526 1.00 40.38 187 SER A CA 1
ATOM 1503 C C . SER A 1 187 ? 26.603 -22.046 -7.089 1.00 40.38 187 SER A C 1
ATOM 1505 O O . SER A 1 187 ? 27.656 -22.511 -6.640 1.00 40.38 187 SER A O 1
ATOM 1507 N N . PHE A 1 188 ? 25.811 -21.298 -6.313 1.00 36.66 188 PHE A N 1
ATOM 1508 C CA . PHE A 1 188 ? 26.096 -21.172 -4.878 1.00 36.66 188 PHE A CA 1
ATOM 1509 C C . PHE A 1 188 ? 25.670 -22.443 -4.119 1.00 36.66 188 PHE A C 1
ATOM 1511 O O . PHE A 1 188 ? 24.553 -22.554 -3.618 1.00 36.66 188 PHE A O 1
ATOM 1518 N N . ARG A 1 189 ? 26.577 -23.425 -4.017 1.00 35.72 189 ARG A N 1
ATOM 1519 C CA . ARG A 1 189 ? 26.471 -24.507 -3.025 1.00 35.72 189 ARG A CA 1
ATOM 1520 C C . ARG A 1 189 ? 27.109 -24.039 -1.712 1.00 35.72 189 ARG A C 1
ATOM 1522 O O . ARG A 1 189 ? 28.324 -23.834 -1.687 1.00 35.72 189 ARG A O 1
ATOM 1529 N N . PRO A 1 190 ? 26.360 -23.917 -0.603 1.00 33.16 190 PRO A N 1
ATOM 1530 C CA . PRO A 1 190 ? 26.974 -23.643 0.687 1.00 33.16 190 PRO A CA 1
ATOM 1531 C C . PRO A 1 190 ? 27.869 -24.829 1.070 1.00 33.16 190 PRO A C 1
ATOM 1533 O O . PRO A 1 190 ? 27.420 -25.979 1.098 1.00 33.16 190 PRO A O 1
ATOM 1536 N N . LYS A 1 191 ? 29.148 -24.572 1.372 1.00 36.66 191 LYS A N 1
ATOM 1537 C CA . LYS A 1 191 ? 30.015 -25.589 1.979 1.00 36.66 191 LYS A CA 1
ATOM 1538 C C . LYS A 1 191 ? 29.402 -25.983 3.324 1.00 36.66 191 LYS A C 1
ATOM 1540 O O . LYS A 1 191 ? 29.439 -25.203 4.274 1.00 36.66 191 LYS A O 1
ATOM 1545 N N . ARG A 1 192 ? 28.852 -27.200 3.419 1.00 36.97 192 ARG A N 1
ATOM 1546 C CA . ARG A 1 192 ? 28.509 -27.819 4.705 1.00 36.97 192 ARG A CA 1
ATOM 1547 C C . ARG A 1 192 ? 29.798 -27.931 5.520 1.00 36.97 192 ARG A C 1
ATOM 1549 O O . ARG A 1 192 ? 30.635 -28.783 5.227 1.00 36.97 192 ARG A O 1
ATOM 1556 N N . LYS A 1 193 ? 29.966 -27.091 6.544 1.00 39.47 193 LYS A N 1
ATOM 1557 C CA . LYS A 1 193 ? 30.905 -27.399 7.626 1.00 39.47 193 LYS A CA 1
ATOM 1558 C C . LYS A 1 193 ? 30.359 -28.645 8.322 1.00 39.47 193 LYS A C 1
ATOM 1560 O O . LYS A 1 193 ? 29.299 -28.587 8.939 1.00 39.47 193 LYS A O 1
ATOM 1565 N N . ARG A 1 194 ? 31.039 -29.786 8.164 1.00 39.03 194 ARG A N 1
ATOM 1566 C CA . ARG A 1 194 ? 30.797 -30.957 9.012 1.00 39.03 194 ARG A CA 1
ATOM 1567 C C . ARG A 1 194 ? 31.149 -30.545 10.439 1.00 39.03 194 ARG A C 1
ATOM 1569 O O . ARG A 1 194 ? 32.297 -30.199 10.704 1.00 39.03 194 ARG A O 1
ATOM 1576 N N . LEU A 1 195 ? 30.157 -30.541 11.323 1.00 39.41 195 LEU A N 1
ATOM 1577 C CA . LEU A 1 195 ? 30.406 -30.511 12.759 1.00 39.41 195 LEU A CA 1
ATOM 1578 C C . LEU A 1 195 ? 31.145 -31.806 13.134 1.00 39.41 195 LEU A C 1
ATOM 1580 O O . LEU A 1 195 ? 30.790 -32.867 12.608 1.00 39.41 195 LEU A O 1
ATOM 1584 N N . PRO A 1 196 ? 32.180 -31.745 13.985 1.00 37.59 196 PRO A N 1
ATOM 1585 C CA . PRO A 1 196 ? 32.859 -32.943 14.444 1.00 37.59 196 PRO A CA 1
ATOM 1586 C C . PRO A 1 196 ? 31.893 -33.757 15.310 1.00 37.59 196 PRO A C 1
ATOM 1588 O O . PRO A 1 196 ? 31.320 -33.249 16.272 1.00 37.59 196 PRO A O 1
ATOM 1591 N N . ILE A 1 197 ? 31.712 -35.024 14.946 1.00 44.97 197 ILE A N 1
ATOM 1592 C CA . ILE A 1 197 ? 31.023 -36.010 15.775 1.00 44.97 197 ILE A CA 1
ATOM 1593 C C . ILE A 1 197 ? 31.946 -36.271 16.968 1.00 44.97 197 ILE A C 1
ATOM 1595 O O . ILE A 1 197 ? 33.042 -36.805 16.788 1.00 44.97 197 ILE A O 1
ATOM 1599 N N . ARG A 1 198 ? 31.541 -35.850 18.172 1.00 48.75 198 ARG A N 1
ATOM 1600 C CA . ARG A 1 198 ? 32.178 -36.319 19.409 1.00 48.75 198 ARG A CA 1
ATOM 1601 C C . ARG A 1 198 ? 31.869 -37.812 19.546 1.00 48.75 198 ARG A C 1
ATOM 1603 O O . ARG A 1 198 ? 30.701 -38.188 19.477 1.00 48.75 198 ARG A O 1
ATOM 1610 N N . LYS A 1 199 ? 32.923 -38.621 19.653 1.00 54.62 199 LYS A N 1
ATOM 1611 C CA . LYS A 1 199 ? 32.846 -40.001 20.141 1.00 54.62 199 LYS A CA 1
ATOM 1612 C C . LYS A 1 199 ? 32.637 -39.992 21.648 1.00 54.62 199 LYS A C 1
ATOM 1614 O O . LYS A 1 199 ? 33.151 -39.039 22.279 1.00 54.62 199 LYS A O 1
#